Protein AF-J9G3G8-F1 (afdb_monomer)

Mean predicted aligned error: 10.04 Å

Sequence (213 aa):
MLNKKSVNLNLLRARQERCYQRSFYSRASLNMSNGKMWLSFQTQNASIAKLVFRVLKNEYDVDVQIATIKRMNLKKNNTYRLIVQSKANEILEDLGILRQGGLYNTPPYSIVRSEKNARAFMQGLFLATGSINSPKTTNYHMELNVPSQDLAIMAVKILDRFYIPAKITLRKQQYIVYTKAGDKIADFLRLLGANQSLFYLKMPEFNVISITS

Organism: NCBI:txid749906

Foldseek 3Di:
DPDPVVVVVVVVVVLLLLLQLLLCLFFWDWDDDPNFIKIKGKALDPLSLVSVCVSCCPVVVFDWDWDWAADPDPPGGIMIMIMTRPCRVVSCVVSQQQDPVGGDSDHDCVQCVDLSSLLSNLLNQCVNAWAFEDPPDPQGKIKGWGQDPVRLVVNQVSLVVLVQHWDWDADPNTIITMDRDPVSVVSVCVSNVPPPVPCCVSPPDDHYPDPDD

InterPro domains:
  IPR003802 Sporulation regulator WhiA [PTHR37307] (27-199)
  IPR003802 Sporulation regulator WhiA [TIGR00647] (29-199)
  IPR018478 Sporulation transcription regulator WhiA, N-terminal domain [PF10298] (28-98)
  IPR027434 Homing endonuclease [G3DSA:3.10.28.10] (13-203)
  IPR027434 Homing endonuclease [SSF55608] (114-201)
  IPR039518 WhiA, LAGLIDADG-like domain [PF14527] (119-200)

Solvent-accessible surface area (backbone atoms only — not comparable to full-atom values): 11905 Å² total; per-residue (Å²): 134,83,54,72,67,58,54,49,51,51,52,52,47,57,52,48,52,60,11,51,61,37,23,41,63,65,35,50,47,83,44,76,56,97,93,44,55,29,31,36,38,56,40,65,47,66,70,57,48,59,46,53,52,48,48,47,36,71,78,66,70,46,73,71,48,76,47,79,49,76,63,95,56,101,69,88,58,47,36,39,35,40,37,27,62,65,63,37,64,60,54,31,39,76,68,42,32,36,52,100,92,44,82,42,64,49,74,54,64,82,65,45,63,48,69,71,38,36,36,28,39,53,39,10,37,38,72,68,34,31,42,33,50,32,78,90,42,99,69,36,33,37,38,33,58,32,75,40,66,67,39,38,53,50,50,38,59,55,33,46,78,70,73,30,76,56,47,78,47,81,54,97,87,28,28,34,34,34,35,63,53,67,70,41,50,52,53,49,42,49,56,60,62,43,54,79,70,58,42,64,75,72,49,81,80,81,49,59,52,74,89,73,130

Radius of gyration: 17.68 Å; Cα contacts (8 Å, |Δi|>4): 321; chains: 1; bounding box: 54×37×48 Å

Secondary structure (DSSP, 8-state):
---HHHHHHHHHHHHHHHHHGGGHHHHEEEEEETTEEEEEEEES-HHHHHHHHHHHHHHH---EEEEEE---SSS--PEEEEEE-SSHHHHHHHTTSEETTEE-SS--HHHH-SHHHHHHHHHHHHHHHEEE--TTSTT--EEEEES-HHHHHHHHHHHHTTT---EEEEETTEEEEEE--HHHHHHHHHHTT--HHHHHHHS-SSSB-----

pLDDT: mean 75.76, std 18.54, range [24.08, 97.12]

Structure (mmCIF, N/CA/C/O backbone):
data_AF-J9G3G8-F1
#
_entry.id   AF-J9G3G8-F1
#
loop_
_atom_site.group_PDB
_atom_site.id
_atom_site.type_symbol
_atom_site.label_atom_id
_atom_site.label_alt_id
_atom_site.label_comp_id
_atom_site.label_asym_id
_atom_site.label_entity_id
_atom_site.label_seq_id
_atom_site.pdbx_PDB_ins_code
_atom_site.Cartn_x
_atom_site.Cartn_y
_atom_site.Cartn_z
_atom_site.occupancy
_atom_site.B_iso_or_equiv
_atom_site.auth_seq_id
_atom_site.auth_comp_id
_atom_site.auth_asym_id
_atom_site.auth_atom_id
_atom_site.pdbx_PDB_model_num
ATOM 1 N N . MET A 1 1 ? -30.538 16.436 -14.469 1.00 37.41 1 MET A N 1
ATOM 2 C CA . MET A 1 1 ? -29.379 15.999 -15.285 1.00 37.41 1 MET A CA 1
ATOM 3 C C . MET A 1 1 ? -28.096 16.201 -14.484 1.00 37.41 1 MET A C 1
ATOM 5 O O . MET A 1 1 ? -27.690 17.337 -14.281 1.00 37.41 1 MET A O 1
ATOM 9 N N . LEU A 1 2 ? -27.484 15.132 -13.963 1.00 40.19 2 LEU A N 1
ATOM 10 C CA . LEU A 1 2 ? -26.210 15.228 -13.234 1.00 40.19 2 LEU A CA 1
ATOM 11 C C . LEU A 1 2 ? -25.079 15.582 -14.216 1.00 40.19 2 LEU A C 1
ATOM 13 O O . LEU A 1 2 ? -24.896 14.916 -15.232 1.00 40.19 2 LEU A O 1
ATOM 17 N N . ASN A 1 3 ? -24.348 16.660 -13.929 1.00 37.72 3 ASN A N 1
ATOM 18 C CA . ASN A 1 3 ? -23.308 17.217 -14.794 1.00 37.72 3 ASN A CA 1
ATOM 19 C C . ASN A 1 3 ? -22.212 16.164 -15.102 1.00 37.72 3 ASN A C 1
ATOM 21 O O . ASN A 1 3 ? -21.570 15.637 -14.195 1.00 37.72 3 ASN A O 1
ATOM 25 N N . LYS A 1 4 ? -21.947 15.864 -16.385 1.00 36.78 4 LYS A N 1
ATOM 26 C CA . LYS A 1 4 ? -20.917 14.889 -16.823 1.00 36.78 4 LYS A CA 1
ATOM 27 C C . LYS A 1 4 ? -19.529 15.148 -16.206 1.00 36.78 4 LYS A C 1
ATOM 29 O O . LYS A 1 4 ? -18.740 14.211 -16.062 1.00 36.78 4 LYS A O 1
ATOM 34 N N . LYS A 1 5 ? -19.233 16.396 -15.816 1.00 36.91 5 LYS A N 1
ATOM 35 C CA . LYS A 1 5 ? -17.985 16.802 -15.148 1.00 36.91 5 LYS A CA 1
ATOM 36 C C . LYS A 1 5 ? -17.929 16.351 -13.679 1.00 36.91 5 LYS A C 1
ATOM 38 O O . LYS A 1 5 ? -16.881 15.884 -13.241 1.00 36.91 5 LYS A O 1
ATOM 43 N N . SER A 1 6 ? -19.041 16.416 -12.937 1.00 32.06 6 SER A N 1
ATOM 44 C CA . SER A 1 6 ? -19.110 15.960 -11.537 1.00 32.06 6 SER A CA 1
ATOM 45 C C . SER A 1 6 ? -19.144 14.435 -11.430 1.00 32.06 6 SER A C 1
ATOM 47 O O . SER A 1 6 ? -18.465 13.871 -10.575 1.00 32.06 6 SER A O 1
ATOM 49 N N . VAL A 1 7 ? -19.822 13.753 -12.360 1.00 39.25 7 VAL A N 1
ATOM 50 C CA . VAL A 1 7 ? -19.812 12.281 -12.451 1.00 39.25 7 VAL A CA 1
ATOM 51 C C . VAL A 1 7 ? -18.402 11.753 -12.745 1.00 39.25 7 VAL A C 1
ATOM 53 O O . VAL A 1 7 ? -17.937 10.837 -12.071 1.00 39.25 7 VAL A O 1
ATOM 56 N N . ASN A 1 8 ? -17.667 12.370 -13.681 1.00 37.91 8 ASN A N 1
ATOM 57 C CA . ASN A 1 8 ? -16.272 11.998 -13.952 1.00 37.91 8 ASN A CA 1
ATOM 58 C C . ASN A 1 8 ? -15.352 12.240 -12.753 1.00 37.91 8 ASN A C 1
ATOM 60 O O . ASN A 1 8 ? -14.500 11.402 -12.463 1.00 37.91 8 ASN A O 1
ATOM 64 N N . LEU A 1 9 ? -15.521 13.358 -12.041 1.00 41.25 9 LEU A N 1
ATOM 65 C CA . LEU A 1 9 ? -14.700 13.673 -10.873 1.00 41.25 9 LEU A CA 1
ATOM 66 C C . LEU A 1 9 ? -14.946 12.686 -9.723 1.00 41.25 9 LEU A C 1
ATOM 68 O O . LEU A 1 9 ? -13.988 12.258 -9.086 1.00 41.25 9 LEU A O 1
ATOM 72 N N . ASN A 1 10 ? -16.197 12.275 -9.509 1.00 43.59 10 ASN A N 1
ATOM 73 C CA . ASN A 1 10 ? -16.561 11.267 -8.511 1.00 43.59 10 ASN A CA 1
ATOM 74 C C . ASN A 1 10 ? -16.056 9.871 -8.897 1.00 43.59 10 ASN A C 1
ATOM 76 O O . ASN A 1 10 ? -15.496 9.174 -8.061 1.00 43.59 10 ASN A O 1
ATOM 80 N N . LEU A 1 11 ? -16.145 9.486 -10.175 1.00 44.03 11 LEU A N 1
ATOM 81 C CA . LEU A 1 11 ? -15.576 8.226 -10.668 1.00 44.03 11 LEU A CA 1
ATOM 82 C C . LEU A 1 11 ? -14.043 8.202 -10.585 1.00 44.03 11 LEU A C 1
ATOM 84 O O . LEU A 1 11 ? -13.460 7.164 -10.277 1.00 44.03 11 LEU A O 1
ATOM 88 N N . LEU A 1 12 ? -13.379 9.330 -10.849 1.00 46.16 12 LEU A N 1
ATOM 89 C CA . LEU A 1 12 ? -11.934 9.489 -10.667 1.00 46.16 12 LEU A CA 1
ATOM 90 C C . LEU A 1 12 ? -11.537 9.417 -9.187 1.00 46.16 12 LEU A C 1
ATOM 92 O O . LEU A 1 12 ? -10.528 8.785 -8.882 1.00 46.16 12 LEU A O 1
ATOM 96 N N . ARG A 1 13 ? -12.325 10.012 -8.283 1.00 53.16 13 ARG A N 1
ATOM 97 C CA . ARG A 1 13 ? -12.129 9.932 -6.824 1.00 53.16 13 ARG A CA 1
ATOM 98 C C . ARG A 1 13 ? -12.313 8.508 -6.300 1.00 53.16 13 ARG A C 1
ATOM 100 O O . ARG A 1 13 ? -11.369 7.972 -5.737 1.00 53.16 13 ARG A O 1
ATOM 107 N N . ALA A 1 14 ? -13.415 7.848 -6.649 1.00 50.91 14 ALA A N 1
ATOM 108 C CA . ALA A 1 14 ? -13.671 6.458 -6.273 1.00 50.91 14 ALA A CA 1
ATOM 109 C C . ALA A 1 14 ? -12.621 5.485 -6.843 1.00 50.91 14 ALA A C 1
ATOM 111 O O . ALA A 1 14 ? -12.280 4.478 -6.223 1.00 50.91 14 ALA A O 1
ATOM 112 N N . ARG A 1 15 ? -12.077 5.762 -8.042 1.00 55.28 15 ARG A N 1
ATOM 113 C CA . ARG A 1 15 ? -10.935 5.006 -8.588 1.00 55.28 15 ARG A CA 1
ATOM 114 C C . ARG A 1 15 ? -9.676 5.232 -7.760 1.00 55.28 15 ARG A C 1
ATOM 116 O O . ARG A 1 15 ? -9.000 4.261 -7.457 1.00 55.28 15 ARG A O 1
ATOM 123 N N . GLN A 1 16 ? -9.385 6.479 -7.396 1.00 56.62 16 GLN A N 1
ATOM 124 C CA . GLN A 1 16 ? -8.250 6.839 -6.552 1.00 56.62 16 GLN A CA 1
ATOM 125 C C . GLN A 1 16 ? -8.346 6.157 -5.183 1.00 56.62 16 GLN A C 1
ATOM 127 O O . GLN A 1 16 ? -7.431 5.429 -4.816 1.00 56.62 16 GLN A O 1
ATOM 132 N N . GLU A 1 17 ? -9.463 6.301 -4.473 1.00 59.22 17 GLU A N 1
ATOM 133 C CA . GLU A 1 17 ? -9.693 5.744 -3.130 1.00 59.22 17 GLU A CA 1
ATOM 134 C C . GLU A 1 17 ? -9.455 4.225 -3.085 1.00 59.22 17 GLU A C 1
ATOM 136 O O . GLU A 1 17 ? -8.717 3.744 -2.221 1.00 59.22 17 GLU A O 1
ATOM 141 N N . ARG A 1 18 ? -9.922 3.483 -4.100 1.00 61.69 18 ARG A N 1
ATOM 142 C CA . ARG A 1 18 ? -9.661 2.037 -4.233 1.00 61.69 18 ARG A CA 1
ATOM 143 C C . ARG A 1 18 ? -8.191 1.676 -4.417 1.00 61.69 18 ARG A C 1
ATOM 145 O O . ARG A 1 18 ? -7.793 0.591 -3.998 1.00 61.69 18 ARG A O 1
ATOM 152 N N . CYS A 1 19 ? -7.387 2.526 -5.055 1.00 60.53 19 CYS A N 1
ATOM 153 C CA . CYS A 1 19 ? -5.944 2.306 -5.170 1.00 60.53 19 CYS A CA 1
ATOM 154 C C . CYS A 1 19 ? -5.275 2.500 -3.809 1.00 60.53 19 CYS A C 1
ATOM 156 O O . CYS A 1 19 ? -4.463 1.681 -3.389 1.00 60.53 19 CYS A O 1
ATOM 158 N N . TYR A 1 20 ? -5.656 3.545 -3.074 1.00 60.28 20 TYR A N 1
ATOM 159 C CA . TYR A 1 20 ? -5.051 3.865 -1.780 1.00 60.28 20 TYR A CA 1
ATOM 160 C C . TYR A 1 20 ? -5.415 2.874 -0.681 1.00 60.28 20 TYR A C 1
ATOM 162 O O . TYR A 1 20 ? -4.557 2.563 0.141 1.00 60.28 20 TYR A O 1
ATOM 170 N N . GLN A 1 21 ? -6.606 2.277 -0.720 1.00 64.25 21 GLN A N 1
ATOM 171 C CA . GLN A 1 21 ? -6.952 1.118 0.112 1.00 64.25 21 GLN A CA 1
ATOM 172 C C . GLN A 1 21 ? -5.918 -0.018 -0.006 1.00 64.25 21 GLN A C 1
ATOM 174 O O . GLN A 1 21 ? -5.669 -0.745 0.949 1.00 64.25 21 GLN A O 1
ATOM 179 N N . ARG A 1 22 ? -5.229 -0.152 -1.147 1.00 73.62 22 ARG A N 1
ATOM 180 C CA . ARG A 1 22 ? -4.219 -1.206 -1.348 1.00 73.62 22 ARG A CA 1
ATOM 181 C C . ARG A 1 22 ? -2.877 -0.913 -0.684 1.00 73.62 22 ARG A C 1
ATOM 183 O O . ARG A 1 22 ? -2.116 -1.847 -0.457 1.00 73.62 22 ARG A O 1
ATOM 190 N N . SER A 1 23 ? -2.626 0.333 -0.269 1.00 69.62 23 SER A N 1
ATOM 191 C CA . SER A 1 23 ? -1.475 0.672 0.582 1.00 69.62 23 SER A CA 1
ATOM 192 C C . SER A 1 23 ? -1.529 0.008 1.963 1.00 69.62 23 SER A C 1
ATOM 194 O O . SER A 1 23 ? -0.493 -0.171 2.602 1.00 69.62 23 SER A O 1
ATOM 196 N N . PHE A 1 24 ? -2.718 -0.395 2.425 1.00 74.44 24 PHE A N 1
ATOM 197 C CA . PHE A 1 24 ? -2.888 -1.033 3.729 1.00 74.44 24 PHE A CA 1
ATOM 198 C C . PHE A 1 24 ? -2.152 -2.373 3.815 1.00 74.44 24 PHE A C 1
ATOM 200 O O . PHE A 1 24 ? -1.572 -2.662 4.855 1.00 74.44 24 PHE A O 1
ATOM 207 N N . TYR A 1 25 ? -2.056 -3.130 2.718 1.00 74.94 25 TYR A N 1
ATOM 208 C CA . TYR A 1 25 ? -1.347 -4.416 2.695 1.00 74.94 25 TYR A CA 1
ATOM 209 C C . TYR A 1 25 ? 0.141 -4.319 3.064 1.00 74.94 25 TYR A C 1
ATOM 211 O O . TYR A 1 25 ? 0.731 -5.315 3.467 1.00 74.94 25 TYR A O 1
ATOM 219 N N . SER A 1 26 ? 0.762 -3.142 2.935 1.00 75.25 26 SER A N 1
ATOM 220 C CA . SER A 1 26 ? 2.174 -2.946 3.284 1.00 75.25 26 SER A CA 1
ATOM 221 C C . SER A 1 26 ? 2.404 -2.131 4.556 1.00 75.25 26 SER A C 1
ATOM 223 O O . SER A 1 26 ? 3.507 -2.171 5.101 1.00 75.25 26 SER A O 1
ATOM 225 N N . ARG A 1 27 ? 1.410 -1.361 5.020 1.00 80.38 27 ARG A N 1
ATOM 226 C CA . ARG A 1 27 ? 1.584 -0.341 6.074 1.00 80.38 27 ARG A CA 1
ATOM 227 C C . ARG A 1 27 ? 0.570 -0.403 7.216 1.00 80.38 27 ARG A C 1
ATOM 229 O O . ARG A 1 27 ? 0.739 0.340 8.187 1.00 80.38 27 ARG A O 1
ATOM 236 N N . ALA A 1 28 ? -0.466 -1.231 7.103 1.00 80.56 28 ALA A N 1
ATOM 237 C CA . ALA A 1 28 ? -1.453 -1.419 8.155 1.00 80.56 28 ALA A CA 1
ATOM 238 C C . ALA A 1 28 ? -1.029 -2.523 9.131 1.00 80.56 28 ALA A C 1
ATOM 240 O O . ALA A 1 28 ? -0.426 -3.519 8.739 1.00 80.56 28 ALA A O 1
ATOM 241 N N . SER A 1 29 ? -1.383 -2.353 10.401 1.00 79.62 29 SER A N 1
ATOM 242 C CA . SER A 1 29 ? -1.286 -3.390 11.423 1.00 79.62 29 SER A CA 1
ATOM 243 C C . SER A 1 29 ? -2.534 -3.396 12.298 1.00 79.62 29 SER A C 1
ATOM 245 O O . SER A 1 29 ? -3.050 -2.337 12.670 1.00 79.62 29 SER A O 1
ATOM 247 N N . LEU A 1 30 ? -3.002 -4.594 12.645 1.00 82.88 30 LEU A N 1
ATOM 248 C CA . LEU A 1 30 ? -3.961 -4.795 13.725 1.00 82.88 30 LEU A CA 1
ATOM 249 C C . LEU A 1 30 ? -3.174 -4.918 15.028 1.00 82.88 30 LEU A C 1
ATOM 251 O O . LEU A 1 30 ? -2.234 -5.704 15.116 1.00 82.88 30 LEU A O 1
ATOM 255 N N . ASN A 1 31 ? -3.535 -4.120 16.023 1.00 82.00 31 ASN A N 1
ATOM 256 C CA . ASN A 1 31 ? -2.905 -4.139 17.334 1.00 82.00 31 ASN A CA 1
ATOM 257 C C . ASN A 1 31 ? -3.966 -4.497 18.368 1.00 82.00 31 ASN A C 1
ATOM 259 O O . ASN A 1 31 ? -5.119 -4.086 18.240 1.00 82.00 31 ASN A O 1
ATOM 263 N N . MET A 1 32 ? -3.565 -5.239 19.394 1.00 80.19 32 MET A N 1
ATOM 264 C CA . MET A 1 32 ? -4.441 -5.643 20.484 1.00 80.19 32 MET A CA 1
ATOM 265 C C . MET A 1 32 ? -3.705 -5.462 21.807 1.00 80.19 32 MET A C 1
ATOM 267 O O . MET A 1 32 ? -2.579 -5.928 21.961 1.00 80.19 32 MET A O 1
ATOM 271 N N . 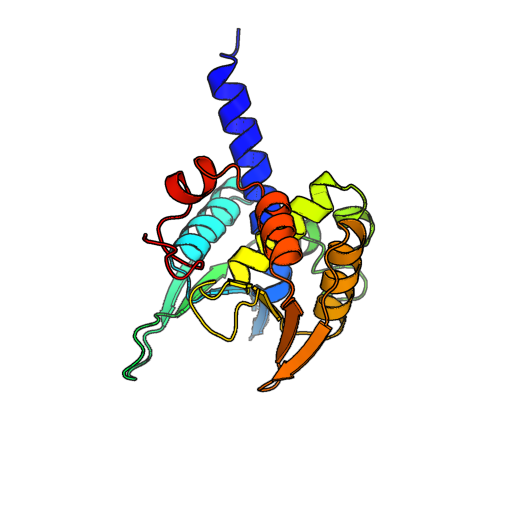SER A 1 33 ? -4.331 -4.771 22.754 1.00 81.88 33 SER A N 1
ATOM 272 C CA . SER A 1 33 ? -3.833 -4.647 24.125 1.00 81.88 33 SER A CA 1
ATOM 273 C C . SER A 1 33 ? -5.002 -4.475 25.083 1.00 81.88 33 SER A C 1
ATOM 275 O O . SER A 1 33 ? -5.943 -3.741 24.780 1.00 81.88 33 SER A O 1
ATOM 277 N N . ASN A 1 34 ? -4.952 -5.154 26.230 1.00 79.81 34 ASN A N 1
ATOM 278 C CA . ASN A 1 34 ? -5.971 -5.088 27.285 1.00 79.81 34 ASN A CA 1
ATOM 279 C C . ASN A 1 34 ? -7.411 -5.270 26.758 1.00 79.81 34 ASN A C 1
ATOM 281 O O . ASN A 1 34 ? -8.312 -4.516 27.117 1.00 79.81 34 ASN A O 1
ATOM 285 N N . GLY A 1 35 ? -7.613 -6.220 25.836 1.00 74.06 35 GLY A N 1
ATOM 286 C CA . GLY A 1 35 ? -8.917 -6.497 25.217 1.00 74.06 35 GLY A CA 1
ATOM 287 C C . GLY A 1 35 ? -9.406 -5.447 24.210 1.00 74.06 35 GLY A C 1
ATOM 288 O O . GLY A 1 35 ? -10.467 -5.622 23.618 1.00 74.06 35 GLY A O 1
ATOM 289 N N . LYS A 1 36 ? -8.646 -4.371 23.970 1.00 79.50 36 LYS A N 1
ATOM 290 C CA . LYS A 1 36 ? -8.950 -3.365 22.947 1.00 79.50 36 LYS A CA 1
ATOM 291 C C . LYS A 1 36 ? -8.165 -3.667 21.679 1.00 79.50 36 LYS A C 1
ATOM 293 O O . LYS A 1 36 ? -6.940 -3.778 21.720 1.00 79.50 36 LYS A O 1
ATOM 298 N N . MET A 1 37 ? -8.871 -3.766 20.558 1.00 83.25 37 MET A N 1
ATOM 299 C CA . MET A 1 37 ? -8.279 -3.891 19.228 1.00 83.25 37 MET A CA 1
ATOM 300 C C . MET A 1 37 ? -8.337 -2.552 18.501 1.00 83.25 37 MET A C 1
ATOM 302 O O . MET A 1 37 ? -9.346 -1.854 18.566 1.00 83.25 37 MET A O 1
ATOM 306 N N . TRP A 1 38 ? -7.267 -2.195 17.798 1.00 88.19 38 TRP A N 1
ATOM 307 C CA . TRP A 1 38 ? -7.252 -1.014 16.944 1.00 88.19 38 TRP A CA 1
ATOM 308 C C . TRP A 1 38 ? -6.416 -1.238 15.691 1.00 88.19 38 TRP A C 1
ATOM 310 O O . TRP A 1 38 ? -5.381 -1.913 15.683 1.00 88.19 38 TRP A O 1
ATOM 320 N N . LEU A 1 39 ? -6.859 -0.600 14.619 1.00 89.00 39 LEU A N 1
ATOM 321 C CA . LEU A 1 39 ? -6.140 -0.523 13.365 1.00 89.00 39 LEU A CA 1
ATOM 322 C C . LEU A 1 39 ? -5.124 0.617 13.452 1.00 89.00 39 LEU A C 1
ATOM 324 O O . LEU A 1 39 ? -5.451 1.725 13.882 1.00 89.00 39 LEU A O 1
ATOM 328 N N . SER A 1 40 ? -3.887 0.366 13.028 1.00 89.38 40 SER A N 1
ATOM 329 C CA . SER A 1 40 ? -2.896 1.420 12.832 1.00 89.38 40 SER A CA 1
ATOM 330 C C . SER A 1 40 ? -2.340 1.404 11.417 1.00 89.38 40 SER A C 1
ATOM 332 O O . SER A 1 40 ? -2.090 0.339 10.862 1.00 89.38 40 SER A O 1
ATOM 334 N N . PHE A 1 41 ? -2.112 2.581 10.843 1.00 87.31 41 PHE A N 1
ATOM 335 C CA . PHE A 1 41 ? -1.452 2.754 9.553 1.00 87.31 41 PHE A CA 1
ATOM 336 C C . PHE A 1 41 ? -0.265 3.699 9.716 1.00 87.31 41 PHE A C 1
ATOM 338 O O . PHE A 1 41 ? -0.400 4.764 10.323 1.00 87.31 41 PHE A O 1
ATOM 345 N N . GLN A 1 42 ? 0.901 3.327 9.183 1.00 86.12 42 GLN A N 1
ATOM 346 C CA . GLN A 1 42 ? 2.128 4.113 9.343 1.00 86.12 42 GLN A CA 1
ATOM 347 C C . GLN A 1 42 ? 2.764 4.474 8.003 1.00 86.12 42 GLN A C 1
ATOM 349 O O . GLN A 1 42 ? 2.983 3.620 7.150 1.00 86.12 42 GLN A O 1
ATOM 354 N N . THR A 1 43 ? 3.120 5.746 7.827 1.00 80.94 43 THR A N 1
ATOM 355 C CA . THR A 1 43 ? 3.824 6.217 6.628 1.00 80.94 43 THR A CA 1
ATOM 356 C C . THR A 1 43 ? 4.717 7.412 6.936 1.00 80.94 43 THR A C 1
ATOM 358 O O . THR A 1 43 ? 4.434 8.203 7.830 1.00 80.94 43 THR A O 1
ATOM 361 N N . GLN A 1 44 ? 5.802 7.564 6.181 1.00 79.00 44 GLN A N 1
ATOM 362 C CA . GLN A 1 44 ? 6.641 8.769 6.216 1.00 79.00 44 GLN A CA 1
ATOM 363 C C . GLN A 1 44 ? 6.155 9.845 5.236 1.00 79.00 44 GLN A C 1
ATOM 365 O O . GLN A 1 44 ? 6.629 10.976 5.261 1.00 79.00 44 GLN A O 1
ATOM 370 N N . ASN A 1 45 ? 5.201 9.503 4.370 1.00 75.00 45 ASN A N 1
ATOM 371 C CA . ASN A 1 45 ? 4.677 10.403 3.358 1.00 75.00 45 ASN A CA 1
ATOM 372 C C . ASN A 1 45 ? 3.399 11.087 3.868 1.00 75.00 45 ASN A C 1
ATOM 374 O O . ASN A 1 45 ? 2.353 10.451 4.029 1.00 75.00 45 ASN A O 1
ATOM 378 N N . ALA A 1 46 ? 3.481 12.401 4.083 1.00 79.12 46 ALA A N 1
ATOM 379 C CA . ALA A 1 46 ? 2.372 13.216 4.576 1.00 79.12 46 ALA A CA 1
ATOM 380 C C . ALA A 1 46 ? 1.151 13.201 3.641 1.00 79.12 46 ALA A C 1
ATOM 382 O O . ALA A 1 46 ? 0.011 13.239 4.106 1.00 79.12 46 ALA A O 1
ATOM 383 N N . SER A 1 47 ? 1.369 13.130 2.326 1.00 73.62 47 SER A N 1
ATOM 384 C CA . SER A 1 47 ? 0.296 13.087 1.328 1.00 73.62 47 SER A CA 1
ATOM 385 C C . SER A 1 47 ? -0.490 11.780 1.420 1.00 73.62 47 SER A C 1
ATOM 387 O O . SER A 1 47 ? -1.719 11.799 1.379 1.00 73.62 47 SER A O 1
ATOM 389 N N . ILE A 1 48 ? 0.202 10.657 1.636 1.00 76.31 48 ILE A N 1
ATOM 390 C CA . ILE A 1 48 ? -0.439 9.353 1.864 1.00 76.31 48 ILE A CA 1
ATOM 391 C C . ILE A 1 48 ? -1.198 9.363 3.186 1.00 76.31 48 ILE A C 1
ATOM 393 O O . ILE A 1 48 ? -2.342 8.924 3.224 1.00 76.31 48 ILE A O 1
ATOM 397 N N . ALA A 1 49 ? -0.609 9.920 4.247 1.00 82.50 49 ALA A N 1
ATOM 398 C CA . ALA A 1 49 ? -1.275 10.048 5.540 1.00 82.50 49 ALA A CA 1
ATOM 399 C C . ALA A 1 49 ? -2.604 10.819 5.426 1.00 82.50 49 ALA A C 1
ATOM 401 O O . ALA A 1 49 ? -3.646 10.318 5.838 1.00 82.50 49 ALA A O 1
ATOM 402 N N . LYS A 1 50 ? -2.598 12.003 4.794 1.00 82.38 50 LYS A N 1
ATOM 403 C CA . LYS A 1 50 ? -3.809 12.823 4.577 1.00 82.38 50 LYS A CA 1
ATOM 404 C C . LYS A 1 50 ? -4.892 12.092 3.785 1.00 82.38 50 LYS A C 1
ATOM 406 O O . LYS A 1 50 ? -6.082 12.317 3.991 1.00 82.38 50 LYS A O 1
ATOM 411 N N . LEU A 1 51 ? -4.479 11.250 2.852 1.00 76.44 51 LEU A N 1
ATOM 412 C CA . LEU A 1 51 ? -5.388 10.544 1.971 1.00 76.44 51 LEU A CA 1
ATOM 413 C C . LEU A 1 51 ? -6.001 9.314 2.623 1.00 76.44 51 LEU A C 1
ATOM 415 O O . LEU A 1 51 ? -7.210 9.135 2.543 1.00 76.44 51 LEU A O 1
ATOM 419 N N . VAL A 1 52 ? -5.191 8.519 3.323 1.00 81.44 52 VAL A N 1
ATOM 420 C CA . VAL A 1 52 ? -5.680 7.402 4.137 1.00 81.44 52 VAL A CA 1
ATOM 421 C C . VAL A 1 52 ? -6.635 7.913 5.213 1.00 81.44 52 VAL A C 1
ATOM 423 O O . VAL A 1 52 ? -7.702 7.338 5.386 1.00 81.44 52 VAL A O 1
ATOM 426 N N . PHE A 1 53 ? -6.319 9.043 5.855 1.00 86.56 53 PHE A N 1
ATOM 427 C CA . PHE A 1 53 ? -7.235 9.718 6.778 1.00 86.56 53 PHE A CA 1
ATOM 428 C C . PHE A 1 53 ? 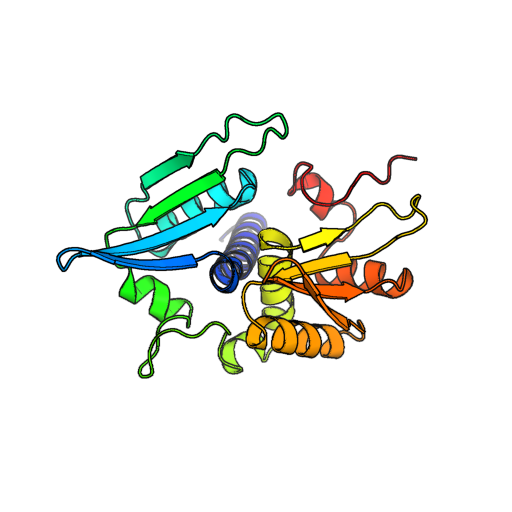-8.595 10.006 6.129 1.00 86.56 53 PHE A C 1
ATOM 430 O O . PHE A 1 53 ? -9.634 9.698 6.705 1.00 86.56 53 PHE A O 1
ATOM 437 N N . ARG A 1 54 ? -8.593 10.568 4.914 1.00 84.06 54 ARG A N 1
ATOM 438 C CA . ARG A 1 54 ? -9.824 10.889 4.184 1.00 84.06 54 ARG A CA 1
ATOM 439 C C . ARG A 1 54 ? -10.623 9.640 3.815 1.00 84.06 54 ARG A C 1
ATOM 441 O O . ARG A 1 54 ? -11.830 9.654 3.995 1.00 84.06 54 ARG A O 1
ATOM 448 N N . VAL A 1 55 ? -9.963 8.592 3.318 1.00 82.44 55 VAL A N 1
ATOM 449 C CA . VAL A 1 55 ? -10.616 7.315 2.975 1.00 82.44 55 VAL A CA 1
ATOM 450 C C . VAL A 1 55 ? -11.285 6.721 4.209 1.00 82.44 55 VAL A C 1
ATOM 452 O O . VAL A 1 55 ? -12.463 6.398 4.160 1.00 82.44 55 VAL A O 1
ATOM 455 N N . LEU A 1 56 ? -10.558 6.638 5.326 1.00 86.00 56 LEU A N 1
ATOM 456 C CA . LEU A 1 56 ? -11.094 6.105 6.577 1.00 86.00 56 LEU A CA 1
ATOM 457 C C . LEU A 1 56 ? -12.319 6.900 7.043 1.00 86.00 56 LEU A C 1
ATOM 459 O O . LEU A 1 56 ? -13.356 6.314 7.332 1.00 86.00 56 LEU A O 1
ATOM 463 N N . LYS A 1 57 ? -12.224 8.233 7.043 1.00 87.69 57 LYS A N 1
ATOM 464 C CA . LYS A 1 57 ? -13.317 9.100 7.487 1.00 87.69 57 LYS A CA 1
ATOM 465 C C . LYS A 1 57 ? -14.541 9.050 6.566 1.00 87.69 57 LYS A C 1
ATOM 467 O O . LYS A 1 57 ? -15.656 9.028 7.063 1.00 87.69 57 LYS A O 1
ATOM 472 N N . ASN A 1 58 ? -14.347 9.039 5.248 1.00 84.31 58 ASN A N 1
ATOM 473 C CA . ASN A 1 58 ?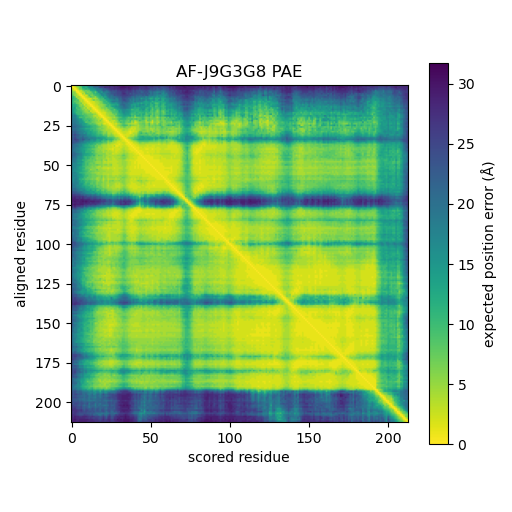 -15.450 9.134 4.288 1.00 84.31 58 ASN A CA 1
ATOM 474 C C . ASN A 1 58 ? -16.154 7.796 4.028 1.00 84.31 58 ASN A C 1
ATOM 476 O O . ASN A 1 58 ? -17.365 7.788 3.848 1.00 84.31 58 ASN A O 1
ATOM 480 N N . GLU A 1 59 ? -15.405 6.693 3.960 1.00 83.31 59 GLU A N 1
ATOM 481 C CA . GLU A 1 59 ? -15.960 5.382 3.591 1.00 83.31 59 GLU A CA 1
ATOM 482 C C . GLU A 1 59 ? -16.486 4.616 4.808 1.00 83.31 59 GLU A C 1
ATOM 484 O O . GLU A 1 59 ? -17.463 3.884 4.693 1.00 83.31 59 GLU A O 1
ATOM 489 N N . TYR A 1 60 ? -15.859 4.790 5.976 1.00 85.94 60 TYR A N 1
ATOM 490 C CA . TYR A 1 60 ? -16.186 4.001 7.170 1.00 85.94 60 TYR A CA 1
ATOM 491 C C . TYR A 1 60 ? -16.801 4.823 8.304 1.00 85.94 60 TYR A C 1
ATOM 493 O O . TYR A 1 60 ? -17.245 4.236 9.293 1.00 85.94 60 TYR A O 1
ATOM 501 N N . ASP A 1 61 ? -16.850 6.153 8.170 1.00 88.75 61 ASP A N 1
ATOM 502 C CA . ASP A 1 61 ? -17.373 7.075 9.187 1.00 88.75 61 ASP A CA 1
ATOM 503 C C . ASP A 1 61 ? -16.760 6.805 10.574 1.00 88.75 61 ASP A C 1
ATOM 505 O O . ASP A 1 61 ? -17.437 6.469 11.546 1.00 88.75 61 ASP A O 1
ATOM 509 N N . VAL A 1 62 ? -15.422 6.837 10.630 1.00 90.94 62 VAL A N 1
ATOM 510 C CA . VAL A 1 62 ? -14.641 6.572 11.847 1.00 90.94 62 VAL A CA 1
ATOM 511 C C . VAL A 1 62 ? -13.803 7.771 12.268 1.00 90.94 62 VAL A C 1
ATOM 513 O O . VAL A 1 62 ? -13.262 8.512 11.439 1.00 90.94 62 VAL A O 1
ATOM 516 N N . ASP A 1 63 ? -13.608 7.898 13.579 1.00 90.94 63 ASP A N 1
ATOM 517 C CA . ASP A 1 63 ? -12.643 8.826 14.149 1.00 90.94 63 ASP A CA 1
ATOM 518 C C . ASP A 1 63 ? -11.220 8.290 13.993 1.00 90.94 63 ASP A C 1
ATOM 520 O O . ASP A 1 63 ? -10.858 7.215 14.482 1.00 90.94 63 ASP A O 1
ATOM 524 N N . VAL A 1 64 ? -10.388 9.076 13.311 1.00 91.44 64 VAL A N 1
ATOM 525 C CA . VAL A 1 64 ? -8.992 8.739 13.041 1.00 91.44 64 VAL A CA 1
ATOM 526 C C . VAL A 1 64 ? -8.088 9.642 13.869 1.00 91.44 64 VAL A C 1
ATOM 528 O O . VAL A 1 64 ? -7.981 10.843 13.618 1.00 91.44 64 VAL A O 1
ATOM 531 N N . GLN A 1 65 ? -7.383 9.057 14.832 1.00 91.00 65 GLN A N 1
ATOM 532 C CA . GLN A 1 65 ? -6.369 9.761 15.611 1.00 91.00 65 GLN A CA 1
ATOM 533 C C . GLN A 1 65 ? -5.059 9.806 14.819 1.00 91.00 65 GLN A C 1
ATOM 535 O O . GLN A 1 65 ? -4.586 8.780 14.330 1.00 91.00 65 GLN A O 1
ATOM 540 N N . ILE A 1 66 ? -4.452 10.989 14.695 1.00 88.00 66 ILE A N 1
ATOM 541 C CA . ILE A 1 66 ? -3.164 11.165 14.013 1.00 88.00 66 ILE A CA 1
ATOM 542 C C . ILE A 1 66 ? -2.088 11.482 15.047 1.00 88.00 66 ILE A C 1
ATOM 544 O O . ILE A 1 66 ? -2.135 12.514 15.710 1.00 88.00 66 ILE A O 1
ATOM 548 N N . ALA A 1 67 ? -1.066 10.635 15.119 1.00 86.38 67 ALA A N 1
ATOM 549 C CA . ALA A 1 67 ? 0.158 10.897 15.859 1.00 86.38 67 ALA A CA 1
ATOM 550 C C . ALA A 1 67 ? 1.310 11.185 14.887 1.00 86.38 67 ALA A C 1
ATOM 552 O O . ALA A 1 67 ? 1.520 10.462 13.910 1.00 86.38 67 ALA A O 1
ATOM 553 N N . THR A 1 68 ? 2.085 12.235 15.169 1.00 82.44 68 THR A N 1
ATOM 554 C CA . THR A 1 68 ? 3.323 12.533 14.436 1.00 82.44 68 THR A CA 1
ATOM 555 C C . THR A 1 68 ? 4.514 12.144 15.295 1.00 82.44 68 THR A C 1
ATOM 557 O O . THR A 1 68 ? 4.782 12.767 16.319 1.00 82.44 68 THR A O 1
ATOM 560 N N . ILE A 1 69 ? 5.248 11.124 14.865 1.00 80.50 69 ILE A N 1
ATOM 561 C CA . ILE A 1 69 ? 6.454 10.654 15.542 1.00 80.50 69 ILE A CA 1
ATOM 562 C C . ILE A 1 69 ? 7.648 11.336 14.876 1.00 80.50 69 ILE A C 1
ATOM 564 O O . ILE A 1 69 ? 8.036 10.993 13.753 1.00 80.50 69 ILE A O 1
ATOM 568 N N . LYS A 1 70 ? 8.221 12.327 15.565 1.00 70.56 70 LYS A N 1
ATOM 569 C CA . LYS A 1 70 ? 9.468 12.981 15.153 1.00 70.56 70 LYS A CA 1
ATOM 570 C C . LYS A 1 70 ? 10.644 12.071 15.504 1.00 70.56 70 LYS A C 1
ATOM 572 O O . LYS A 1 70 ? 10.744 11.600 16.632 1.00 70.56 70 LYS A O 1
ATOM 577 N N . ARG A 1 71 ? 11.555 11.835 14.558 1.00 59.69 71 ARG A N 1
ATOM 578 C CA . ARG A 1 71 ? 12.874 11.260 14.867 1.00 59.69 71 ARG A CA 1
ATOM 579 C C . ARG A 1 71 ? 13.875 12.401 15.037 1.00 59.69 71 ARG A C 1
ATOM 581 O O . ARG A 1 71 ? 13.911 13.295 14.201 1.00 59.69 71 ARG A O 1
ATOM 588 N N . MET A 1 72 ? 14.688 12.350 16.092 1.00 53.00 72 MET A N 1
ATOM 589 C CA . MET A 1 72 ? 15.682 13.383 16.430 1.00 53.00 72 MET A CA 1
ATOM 590 C C . MET A 1 72 ? 16.950 13.384 15.549 1.00 53.00 72 MET A C 1
ATOM 592 O O . MET A 1 72 ? 17.811 14.232 15.742 1.00 53.00 72 MET A O 1
ATOM 596 N N . ASN A 1 73 ? 17.085 12.484 14.568 1.00 50.53 73 ASN A N 1
ATOM 597 C CA . ASN A 1 73 ? 18.300 12.395 13.744 1.00 50.53 73 ASN A CA 1
ATOM 598 C C . ASN A 1 73 ? 18.210 13.189 12.430 1.00 50.53 73 ASN A C 1
ATOM 600 O O . ASN A 1 73 ? 17.130 13.369 11.871 1.00 50.53 73 ASN A O 1
ATOM 604 N N . LEU A 1 74 ? 19.383 13.577 11.904 1.00 48.88 74 LEU A N 1
ATOM 605 C CA . LEU A 1 74 ? 19.640 14.489 10.771 1.00 48.88 74 LEU A CA 1
ATOM 606 C C . LEU A 1 74 ? 18.939 14.181 9.418 1.00 48.88 74 LEU A C 1
ATOM 608 O O . LEU A 1 74 ? 19.105 14.938 8.465 1.00 48.88 74 LEU A O 1
ATOM 612 N N . LYS A 1 75 ? 18.119 13.125 9.300 1.00 51.47 75 LYS A N 1
ATOM 613 C CA . LYS A 1 75 ? 17.260 12.855 8.129 1.00 51.47 75 LYS A CA 1
ATOM 614 C C . LYS A 1 75 ? 15.786 13.068 8.503 1.00 51.47 75 LYS A C 1
ATOM 616 O O . LYS A 1 75 ? 15.134 12.178 9.048 1.00 51.47 75 LYS A O 1
ATOM 621 N N . LYS A 1 76 ? 15.298 14.280 8.218 1.00 53.88 76 LYS A N 1
ATOM 622 C CA . LYS A 1 76 ? 13.990 14.879 8.559 1.00 53.88 76 LYS A CA 1
ATOM 623 C C . LYS A 1 76 ? 12.752 14.173 7.962 1.00 53.88 76 LYS A C 1
ATOM 625 O O . LYS A 1 76 ? 11.977 14.813 7.261 1.00 53.88 76 LYS A O 1
ATOM 630 N N . ASN A 1 77 ? 12.493 12.903 8.267 1.00 60.53 77 ASN A N 1
ATOM 631 C CA . ASN A 1 77 ? 11.223 12.282 7.863 1.00 60.53 77 ASN A CA 1
ATOM 632 C C . ASN A 1 77 ? 10.366 11.956 9.090 1.00 60.53 77 ASN A C 1
ATOM 634 O O . ASN A 1 77 ? 10.597 10.969 9.793 1.00 60.53 77 ASN A O 1
ATOM 638 N N . ASN A 1 78 ? 9.365 12.804 9.344 1.00 74.06 78 ASN A N 1
ATOM 639 C CA . ASN A 1 78 ? 8.312 12.536 10.322 1.00 74.06 78 ASN A CA 1
ATOM 640 C C . ASN A 1 78 ? 7.590 11.238 9.943 1.00 74.06 78 ASN A C 1
ATOM 642 O O . ASN A 1 78 ? 7.267 11.023 8.777 1.00 74.06 78 ASN A O 1
ATOM 646 N N . THR A 1 79 ? 7.326 10.371 10.920 1.00 82.62 79 THR A N 1
ATOM 647 C CA . THR A 1 79 ? 6.451 9.213 10.702 1.00 82.62 79 THR A CA 1
ATOM 648 C C . THR A 1 79 ? 5.051 9.571 11.174 1.00 82.62 79 THR A C 1
ATOM 650 O O . THR A 1 79 ? 4.844 9.884 12.344 1.00 82.62 79 THR A O 1
ATOM 653 N N . TYR A 1 80 ? 4.094 9.527 10.258 1.00 86.69 80 TYR A N 1
ATOM 654 C CA . TYR A 1 80 ? 2.678 9.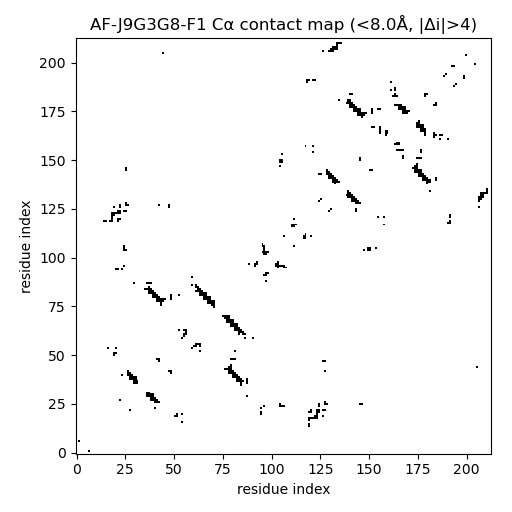705 10.536 1.00 86.69 80 TYR A CA 1
ATOM 655 C C . TYR A 1 80 ? 2.078 8.353 10.899 1.00 86.69 80 TYR A C 1
ATOM 657 O O . TYR A 1 80 ? 2.216 7.386 10.146 1.00 86.69 80 TYR A O 1
ATOM 665 N N . ARG A 1 81 ? 1.414 8.290 12.051 1.00 88.56 81 ARG A N 1
ATOM 666 C CA . ARG A 1 81 ? 0.683 7.118 12.522 1.00 88.56 81 ARG A CA 1
ATOM 667 C C . ARG A 1 81 ? -0.787 7.483 12.656 1.00 88.56 81 ARG A C 1
ATOM 669 O O . ARG A 1 81 ? -1.132 8.350 13.451 1.00 88.56 81 ARG A O 1
ATOM 676 N N . LEU A 1 82 ? -1.626 6.829 11.866 1.00 90.25 82 LEU A N 1
ATOM 677 C CA . LEU A 1 82 ? -3.076 6.939 11.936 1.00 90.25 82 LEU A CA 1
ATOM 678 C C . LEU A 1 82 ? -3.592 5.764 12.759 1.00 90.25 82 LEU A C 1
ATOM 680 O O . LEU A 1 82 ? -3.150 4.637 12.538 1.00 90.25 82 LEU A O 1
ATOM 684 N N . ILE A 1 83 ? -4.479 6.027 13.711 1.00 90.81 83 ILE A N 1
ATOM 685 C CA . ILE A 1 83 ? -5.030 5.034 14.634 1.00 90.81 83 ILE A CA 1
ATOM 686 C C . ILE A 1 83 ? -6.552 5.112 14.569 1.00 90.81 83 ILE A C 1
ATOM 688 O O . ILE A 1 83 ? -7.121 6.193 14.712 1.00 90.81 83 ILE A O 1
ATOM 692 N N . VAL A 1 84 ? -7.193 3.961 14.373 1.00 91.81 84 VAL A N 1
ATOM 693 C CA . VAL A 1 84 ? -8.650 3.811 14.354 1.00 91.81 84 VAL A CA 1
ATOM 694 C C . VAL A 1 84 ? -9.041 2.770 15.395 1.00 91.81 84 VAL A C 1
ATOM 696 O O . VAL A 1 84 ? -8.625 1.614 15.307 1.00 91.81 84 VAL A O 1
ATOM 699 N N . GLN A 1 85 ? -9.805 3.195 16.401 1.00 88.75 85 GLN A N 1
ATOM 700 C CA . GLN A 1 85 ? -10.234 2.335 17.511 1.00 88.75 85 GLN A CA 1
ATOM 701 C C . GLN A 1 85 ? -11.598 1.677 17.256 1.00 88.75 85 GLN A C 1
ATOM 703 O O . GLN A 1 85 ? -11.853 0.589 17.762 1.00 88.75 85 GLN A O 1
ATOM 708 N N . SER A 1 86 ? -12.469 2.309 16.466 1.00 88.88 86 SER A N 1
ATOM 709 C CA . SER A 1 86 ? -13.772 1.766 16.071 1.00 88.88 86 SER A CA 1
ATOM 710 C C . SER A 1 86 ? -13.688 1.012 14.738 1.00 88.88 86 SER A C 1
ATOM 712 O O . SER A 1 86 ? -12.807 1.274 13.923 1.00 88.88 86 SER A O 1
ATOM 714 N N . LYS A 1 87 ? -14.593 0.048 14.513 1.00 88.00 87 LYS A N 1
ATOM 715 C CA . LYS A 1 87 ? -14.751 -0.690 13.238 1.00 88.00 87 LYS A CA 1
ATOM 716 C C . LYS A 1 87 ? -13.465 -1.323 12.665 1.00 88.00 87 LYS A C 1
ATOM 718 O O . LYS A 1 87 ? -13.384 -1.596 11.473 1.00 88.00 87 LYS A O 1
ATOM 723 N N . ALA A 1 88 ? -12.451 -1.591 13.495 1.00 86.56 88 ALA A N 1
ATOM 724 C CA . ALA A 1 88 ? -11.156 -2.090 13.022 1.00 86.56 88 ALA A CA 1
ATOM 725 C C . ALA A 1 88 ? -11.280 -3.418 12.250 1.00 86.56 88 ALA A C 1
ATOM 727 O O . ALA A 1 88 ? -10.662 -3.567 11.197 1.00 86.56 88 ALA A O 1
ATOM 728 N N . ASN A 1 89 ? -12.107 -4.348 12.741 1.00 86.06 89 ASN A N 1
ATOM 729 C CA . ASN A 1 89 ? -12.358 -5.628 12.073 1.00 86.06 89 ASN A CA 1
ATOM 730 C C . ASN A 1 89 ? -13.101 -5.440 10.746 1.00 86.06 89 ASN A C 1
ATOM 732 O O . ASN A 1 89 ? -12.635 -5.945 9.735 1.00 86.06 89 ASN A O 1
ATOM 736 N N . GLU A 1 90 ? -14.180 -4.652 10.737 1.00 87.31 90 GLU A N 1
ATOM 737 C CA . GLU A 1 90 ? -14.972 -4.344 9.535 1.00 87.31 90 GLU A CA 1
ATOM 738 C C . GLU A 1 90 ? -14.095 -3.761 8.417 1.00 87.31 90 GLU A C 1
ATOM 740 O O . GLU A 1 90 ? -14.119 -4.244 7.287 1.00 87.31 90 GLU A O 1
ATOM 745 N N . ILE A 1 91 ? -13.236 -2.789 8.750 1.00 86.75 91 ILE A N 1
ATOM 746 C CA . ILE A 1 91 ? -12.294 -2.192 7.795 1.00 86.75 91 ILE A CA 1
ATOM 747 C C . ILE A 1 91 ? -11.318 -3.252 7.265 1.00 86.75 91 ILE A C 1
ATOM 749 O O . ILE A 1 91 ? -11.049 -3.316 6.067 1.00 86.75 91 ILE A O 1
ATOM 753 N N . LEU A 1 92 ? -10.748 -4.084 8.140 1.00 83.31 92 LEU A N 1
ATOM 754 C CA . LEU A 1 92 ? -9.775 -5.099 7.729 1.00 83.31 92 LEU A CA 1
ATOM 755 C C . LEU A 1 92 ? -10.398 -6.221 6.889 1.00 83.31 92 LEU A C 1
ATOM 757 O O . LEU A 1 92 ? -9.729 -6.729 5.985 1.00 83.31 92 LEU A O 1
ATOM 761 N N . GLU A 1 93 ? -11.642 -6.598 7.172 1.00 85.75 93 GLU A N 1
ATOM 762 C CA . GLU A 1 93 ? -12.411 -7.590 6.418 1.00 85.75 93 GLU A CA 1
ATOM 763 C C . GLU A 1 93 ? -12.774 -7.071 5.028 1.00 85.75 93 GLU A C 1
ATOM 765 O O . GLU A 1 93 ? -12.481 -7.738 4.034 1.00 85.75 93 GLU A O 1
ATOM 770 N N . ASP A 1 94 ? -13.300 -5.847 4.940 1.00 83.69 94 ASP A N 1
ATOM 771 C CA . ASP A 1 94 ? -13.622 -5.188 3.669 1.00 83.69 94 ASP A CA 1
ATOM 772 C C . ASP A 1 94 ? -12.373 -5.011 2.783 1.00 83.69 94 ASP A C 1
ATOM 774 O O . ASP A 1 94 ? -12.371 -5.265 1.572 1.00 83.69 94 ASP A O 1
ATOM 778 N N . LEU A 1 95 ? -11.234 -4.683 3.400 1.00 79.56 95 LEU A N 1
ATOM 779 C CA . LEU A 1 95 ? -9.957 -4.611 2.693 1.00 79.56 95 LEU A CA 1
ATOM 780 C C . LEU A 1 95 ? -9.427 -5.984 2.252 1.00 79.56 95 LEU A C 1
ATOM 782 O O . LEU A 1 95 ? -8.559 -6.015 1.371 1.00 79.56 95 LEU A O 1
ATOM 786 N N . GLY A 1 96 ? -9.930 -7.093 2.807 1.00 79.00 96 GLY A N 1
ATOM 787 C CA . GLY A 1 96 ? -9.488 -8.472 2.560 1.00 79.00 96 GLY A CA 1
ATOM 788 C C . GLY A 1 96 ? -8.226 -8.889 3.329 1.00 79.00 96 GLY A C 1
ATOM 789 O O . GLY A 1 96 ? -7.614 -9.915 3.003 1.00 79.00 96 GLY A O 1
ATOM 790 N N . ILE A 1 97 ? -7.823 -8.082 4.316 1.00 84.25 97 ILE A N 1
ATOM 791 C CA . ILE A 1 97 ? -6.650 -8.301 5.173 1.00 84.25 97 ILE A CA 1
ATOM 792 C C . ILE A 1 97 ? -7.002 -9.261 6.308 1.00 84.25 97 ILE A C 1
ATOM 794 O O . ILE A 1 97 ? -6.220 -10.162 6.592 1.00 84.25 97 ILE A O 1
ATOM 798 N N . LEU A 1 98 ? -8.174 -9.105 6.924 1.00 83.81 98 LEU A N 1
ATOM 799 C CA . LEU A 1 98 ? -8.718 -10.058 7.888 1.00 83.81 98 LEU A CA 1
ATOM 800 C C . LEU A 1 98 ? -9.713 -10.977 7.173 1.00 83.81 98 LEU A C 1
ATOM 802 O O . LEU A 1 98 ? -10.582 -10.514 6.440 1.00 83.81 98 LEU A O 1
ATOM 806 N N . ARG A 1 99 ? -9.554 -12.291 7.330 1.00 85.25 99 ARG A N 1
ATOM 807 C CA . ARG A 1 99 ? -10.476 -13.313 6.805 1.00 85.25 99 ARG A CA 1
ATOM 808 C C . ARG A 1 99 ? -10.642 -14.422 7.848 1.00 85.25 99 ARG A C 1
ATOM 810 O O . ARG A 1 99 ? -9.956 -14.409 8.865 1.00 85.25 99 ARG A O 1
ATOM 817 N N . GLN A 1 100 ? -11.489 -15.419 7.573 1.00 80.31 100 GLN A N 1
ATOM 818 C CA . GLN A 1 100 ? -11.771 -16.537 8.497 1.00 80.31 100 GLN A CA 1
ATOM 819 C C . GLN A 1 100 ? -10.513 -17.271 9.017 1.00 80.31 100 GLN A C 1
ATOM 821 O O . GLN A 1 100 ? -10.545 -17.818 10.112 1.00 80.31 100 GLN A O 1
ATOM 826 N N . GLY A 1 101 ? -9.399 -17.257 8.271 1.00 78.31 101 GLY A N 1
ATOM 827 C CA . GLY A 1 101 ? -8.115 -17.850 8.678 1.00 78.31 101 GLY A CA 1
ATOM 828 C C .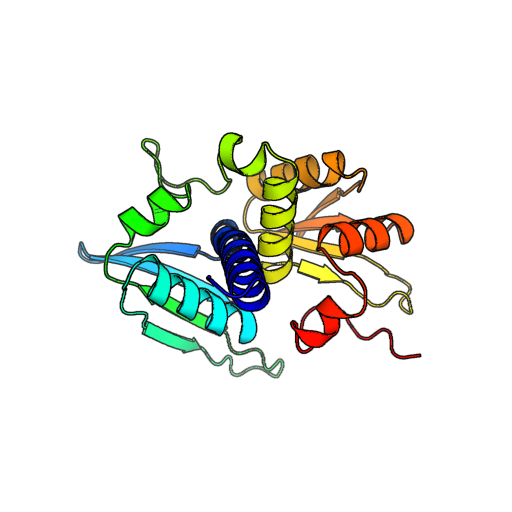 GLY A 1 101 ? -7.126 -16.901 9.373 1.00 78.31 101 GLY A C 1
ATOM 829 O O . GLY A 1 101 ? -5.983 -17.291 9.592 1.00 78.31 101 GLY A O 1
ATOM 830 N N . GLY A 1 102 ? -7.522 -15.663 9.687 1.00 83.12 102 GLY A N 1
ATOM 831 C CA . GLY A 1 102 ? -6.676 -14.659 10.339 1.00 83.12 102 GLY A CA 1
ATOM 832 C C . GLY A 1 102 ? -6.214 -13.531 9.413 1.00 83.12 102 GLY A C 1
ATOM 833 O O . GLY A 1 102 ? -6.918 -13.144 8.476 1.00 83.12 102 GLY A O 1
ATOM 834 N N . LEU A 1 103 ? -5.042 -12.962 9.714 1.00 83.50 103 LEU A N 1
ATOM 835 C CA . LEU A 1 103 ? -4.453 -11.851 8.963 1.00 83.50 103 LEU A CA 1
ATOM 836 C C . LEU A 1 103 ? -3.676 -12.352 7.744 1.00 83.50 103 LEU A C 1
ATOM 838 O O . LEU A 1 103 ? -2.835 -13.243 7.844 1.00 83.50 103 LEU A O 1
ATOM 842 N N . TYR A 1 104 ? -3.904 -11.715 6.600 1.00 84.31 104 TYR A N 1
ATOM 843 C CA . TYR A 1 104 ? -3.250 -12.027 5.339 1.00 84.31 104 TYR A CA 1
ATOM 844 C C . TYR A 1 104 ? -2.464 -10.830 4.816 1.00 84.31 104 TYR A C 1
ATOM 846 O O . TYR A 1 104 ? -2.986 -9.729 4.656 1.00 84.31 104 TYR A O 1
ATOM 854 N N . ASN A 1 105 ? -1.214 -11.087 4.439 1.00 82.56 105 ASN A N 1
ATOM 855 C CA . ASN A 1 105 ? -0.306 -10.068 3.905 1.00 82.56 105 ASN A CA 1
ATOM 856 C C . ASN A 1 105 ? -0.493 -9.807 2.401 1.00 82.56 105 ASN A C 1
ATO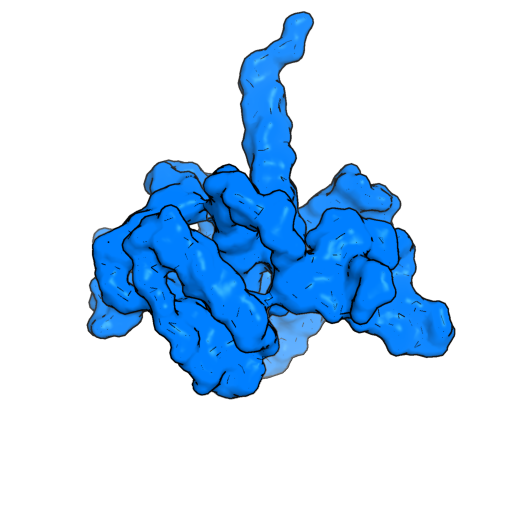M 858 O O . ASN A 1 105 ? 0.221 -8.995 1.814 1.00 82.56 105 ASN A O 1
ATOM 862 N N . THR A 1 106 ? -1.424 -10.512 1.756 1.00 85.56 106 THR A N 1
ATOM 863 C CA . THR A 1 106 ? -1.699 -10.404 0.323 1.00 85.56 106 THR A CA 1
ATOM 864 C C . THR A 1 106 ? -3.199 -10.349 0.050 1.00 85.56 106 THR A C 1
ATOM 866 O O . THR A 1 106 ? -3.976 -11.004 0.757 1.00 85.56 106 THR A O 1
ATOM 869 N N . PRO A 1 107 ? -3.642 -9.589 -0.970 1.00 83.56 107 PRO A N 1
ATOM 870 C CA . PRO A 1 107 ? -5.036 -9.613 -1.377 1.00 83.56 107 PRO A CA 1
ATOM 871 C C . PRO A 1 107 ? -5.413 -10.979 -1.961 1.00 83.56 107 PRO A C 1
ATOM 873 O O . PRO A 1 107 ? -4.603 -11.603 -2.651 1.00 83.56 107 PRO A O 1
ATOM 876 N N . PRO A 1 108 ? -6.655 -11.449 -1.767 1.00 83.00 108 PRO A N 1
ATOM 877 C CA . PRO A 1 108 ? -7.162 -12.593 -2.512 1.00 83.00 108 PRO A CA 1
ATOM 878 C C . PRO A 1 108 ? -7.103 -12.332 -4.024 1.00 83.00 108 PRO A C 1
ATOM 880 O O . PRO A 1 108 ? -7.273 -11.204 -4.494 1.00 83.00 108 PRO A O 1
ATOM 883 N N . TYR A 1 109 ? -6.910 -13.399 -4.805 1.00 83.19 109 TYR A N 1
ATOM 884 C CA . TYR A 1 109 ? -6.798 -13.307 -6.265 1.00 83.19 109 TYR A CA 1
ATOM 885 C C . TYR A 1 109 ? -7.995 -12.587 -6.906 1.00 83.19 109 TYR A C 1
ATOM 887 O O . TYR A 1 109 ? -7.813 -11.817 -7.845 1.00 83.19 109 TYR A O 1
ATOM 895 N N . SER A 1 110 ? -9.205 -12.764 -6.365 1.00 81.75 110 SER A N 1
ATOM 896 C CA . SER A 1 110 ? -10.425 -12.079 -6.814 1.00 81.75 110 SER A CA 1
ATOM 897 C C . SER A 1 110 ? -10.294 -10.552 -6.826 1.00 81.75 110 SER A C 1
ATOM 899 O O . SER A 1 110 ? -10.784 -9.909 -7.755 1.00 81.75 110 SER A O 1
ATOM 901 N N . ILE A 1 111 ? -9.575 -9.970 -5.859 1.00 79.50 111 ILE A N 1
ATOM 902 C CA . ILE A 1 111 ? -9.348 -8.525 -5.786 1.00 79.50 111 ILE A CA 1
ATOM 903 C C . ILE A 1 111 ? -8.458 -8.067 -6.936 1.00 79.50 111 ILE A C 1
ATOM 905 O O . ILE A 1 111 ? -8.785 -7.075 -7.576 1.00 79.50 111 ILE A O 1
ATOM 909 N N . VAL A 1 112 ? -7.381 -8.790 -7.254 1.00 86.25 112 VAL A N 1
ATOM 910 C CA . VAL A 1 112 ? -6.400 -8.397 -8.286 1.00 86.25 112 VAL A CA 1
ATOM 911 C C . VAL A 1 112 ? -6.648 -9.040 -9.654 1.00 86.25 112 VAL A C 1
ATOM 913 O O . VAL A 1 112 ? -5.853 -8.848 -10.571 1.00 86.25 112 VAL A O 1
ATOM 916 N N . ARG A 1 113 ? -7.743 -9.789 -9.831 1.00 87.06 113 ARG A N 1
ATOM 917 C CA . ARG A 1 113 ? -8.025 -10.561 -11.052 1.00 87.06 113 ARG A CA 1
ATOM 918 C C . ARG A 1 113 ? -8.103 -9.682 -12.297 1.00 87.06 113 ARG A C 1
ATOM 920 O O . ARG A 1 113 ? -7.426 -9.958 -13.282 1.00 87.06 113 ARG A O 1
ATOM 927 N N . SER A 1 114 ? -8.901 -8.615 -12.261 1.00 87.94 114 SER A N 1
ATOM 928 C CA . SER A 1 114 ? -9.045 -7.719 -13.415 1.00 87.94 114 SER A CA 1
ATOM 929 C C . SER A 1 114 ? -7.802 -6.851 -13.609 1.00 87.94 114 SER A C 1
ATOM 931 O O . SER A 1 114 ? -7.142 -6.467 -12.644 1.00 87.94 114 SER A O 1
ATOM 933 N N . GLU A 1 115 ? -7.501 -6.495 -14.856 1.00 86.25 115 GLU A N 1
ATOM 934 C CA . GLU A 1 115 ? -6.386 -5.597 -15.172 1.00 86.25 115 GLU A CA 1
ATOM 935 C C . GLU A 1 115 ? -6.519 -4.248 -14.447 1.00 86.25 115 GLU A C 1
ATOM 937 O O . GLU A 1 115 ? -5.568 -3.758 -13.843 1.00 86.25 115 GLU A O 1
ATOM 942 N N . LYS A 1 116 ? -7.734 -3.685 -14.420 1.00 83.25 116 LYS A N 1
ATOM 943 C CA . LYS A 1 116 ? -8.049 -2.445 -13.699 1.00 83.25 116 LYS A CA 1
ATOM 944 C C . LYS A 1 116 ? -7.696 -2.538 -12.212 1.00 83.25 116 LYS A C 1
ATOM 946 O O . LYS A 1 116 ? -7.117 -1.600 -11.668 1.00 83.25 116 LYS A O 1
ATOM 951 N N . ASN A 1 117 ? -8.037 -3.643 -11.551 1.00 83.50 117 ASN A N 1
ATOM 952 C CA . ASN A 1 117 ? -7.738 -3.797 -10.130 1.00 83.50 117 ASN A CA 1
ATOM 953 C C . ASN A 1 117 ? -6.258 -4.099 -9.878 1.00 83.50 117 ASN A C 1
ATOM 955 O O . ASN A 1 117 ? -5.708 -3.626 -8.889 1.00 83.50 117 ASN A O 1
ATOM 959 N N . ALA A 1 118 ? -5.603 -4.839 -10.773 1.00 88.25 118 ALA A N 1
ATOM 960 C CA . ALA A 1 118 ? -4.163 -5.069 -10.718 1.00 88.25 118 ALA A CA 1
ATOM 961 C C . ALA A 1 118 ? -3.377 -3.749 -10.842 1.00 88.25 118 ALA A C 1
ATOM 963 O O . ALA A 1 118 ? -2.472 -3.495 -10.049 1.00 88.25 118 ALA A O 1
ATOM 964 N N . ARG A 1 119 ? -3.790 -2.859 -11.760 1.00 86.88 119 ARG A N 1
ATOM 965 C CA . ARG A 1 119 ? -3.273 -1.482 -11.874 1.00 86.88 119 ARG A CA 1
ATOM 966 C C . ARG A 1 119 ? -3.475 -0.698 -10.579 1.00 86.88 119 ARG A C 1
ATOM 968 O O . ARG A 1 119 ? -2.519 -0.141 -10.047 1.00 86.88 119 ARG A O 1
ATOM 975 N N . ALA A 1 120 ? -4.699 -0.700 -10.048 1.00 80.44 120 ALA A N 1
ATOM 976 C CA . ALA A 1 120 ? -5.033 -0.010 -8.802 1.00 80.44 120 ALA A CA 1
ATOM 977 C C . ALA A 1 120 ? -4.201 -0.509 -7.610 1.00 80.44 120 ALA A C 1
ATOM 979 O O . ALA A 1 120 ? -3.736 0.281 -6.789 1.00 80.44 120 ALA A O 1
ATOM 980 N N . PHE A 1 121 ? -3.970 -1.821 -7.543 1.00 85.75 121 PHE A N 1
ATOM 981 C CA . PHE A 1 121 ? -3.122 -2.437 -6.534 1.00 85.75 121 PHE A CA 1
ATOM 982 C C . PHE A 1 121 ? -1.671 -1.968 -6.637 1.00 85.75 121 PHE A C 1
ATOM 984 O O . PHE A 1 121 ? -1.118 -1.503 -5.643 1.00 85.75 121 PHE A O 1
ATOM 991 N N . MET A 1 122 ? -1.077 -2.005 -7.834 1.00 88.44 122 MET A N 1
ATOM 992 C CA . MET A 1 122 ? 0.298 -1.536 -8.035 1.00 88.44 122 MET A CA 1
ATOM 993 C C . MET A 1 122 ? 0.453 -0.041 -7.769 1.00 88.44 122 MET A C 1
ATOM 995 O O . MET A 1 122 ? 1.464 0.364 -7.206 1.00 88.44 122 MET A O 1
ATOM 999 N N . GLN A 1 123 ? -0.554 0.773 -8.100 1.00 83.44 123 GLN A N 1
ATOM 1000 C CA . GLN A 1 123 ? -0.585 2.192 -7.739 1.00 83.44 123 GLN A CA 1
ATOM 1001 C C . GLN A 1 123 ? -0.549 2.388 -6.223 1.00 83.44 123 GLN A C 1
ATOM 1003 O O . GLN A 1 123 ? 0.297 3.127 -5.723 1.00 83.44 123 GLN A O 1
ATOM 1008 N N . GLY A 1 124 ? -1.426 1.704 -5.484 1.00 79.25 124 GLY A N 1
ATOM 1009 C CA . GLY A 1 124 ? -1.453 1.768 -4.023 1.00 79.25 124 GLY A CA 1
ATOM 1010 C C . GLY A 1 124 ? -0.149 1.312 -3.380 1.00 79.25 124 GLY A C 1
ATOM 1011 O O . GLY A 1 124 ? 0.374 1.985 -2.490 1.00 79.25 124 GLY A O 1
ATOM 1012 N N . LEU A 1 125 ? 0.392 0.194 -3.866 1.00 85.81 125 LEU A N 1
ATOM 1013 C CA . LEU A 1 125 ? 1.642 -0.371 -3.378 1.00 85.81 125 LEU A CA 1
ATOM 1014 C C . LEU A 1 125 ? 2.818 0.571 -3.660 1.00 85.81 125 LEU A C 1
ATOM 1016 O O . LEU A 1 125 ? 3.546 0.924 -2.739 1.00 85.81 125 LEU A O 1
ATOM 1020 N N . PHE A 1 126 ? 2.957 1.067 -4.892 1.00 85.56 126 PHE A N 1
ATOM 1021 C CA . PHE A 1 126 ? 4.015 2.012 -5.256 1.00 85.56 126 PHE A CA 1
ATOM 1022 C C . PHE A 1 126 ? 3.953 3.306 -4.451 1.00 85.56 126 PHE A C 1
ATOM 1024 O O . PHE A 1 126 ? 4.982 3.803 -4.008 1.00 85.56 126 PHE A O 1
ATOM 1031 N N . LEU A 1 127 ? 2.763 3.844 -4.201 1.00 76.19 127 LEU A N 1
ATOM 1032 C CA . LEU A 1 127 ? 2.645 5.039 -3.371 1.00 76.19 127 LEU A CA 1
ATOM 1033 C C . LEU A 1 127 ? 3.144 4.743 -1.952 1.00 76.19 127 LEU A C 1
ATOM 1035 O O . LEU A 1 127 ? 3.941 5.501 -1.410 1.00 76.19 127 LEU A O 1
ATOM 1039 N N . ALA A 1 128 ? 2.758 3.605 -1.378 1.00 76.38 128 ALA A N 1
ATOM 1040 C CA . ALA A 1 128 ? 3.110 3.229 -0.012 1.00 76.38 128 ALA A CA 1
ATOM 1041 C C . ALA A 1 128 ? 4.588 2.856 0.197 1.00 76.38 128 ALA A C 1
ATOM 1043 O O . ALA A 1 128 ? 5.125 3.030 1.300 1.00 76.38 128 ALA A O 1
ATOM 1044 N N . THR A 1 129 ? 5.224 2.267 -0.815 1.00 83.88 129 THR A N 1
ATOM 1045 C CA . THR A 1 129 ? 6.513 1.578 -0.654 1.00 83.88 129 THR A CA 1
ATOM 1046 C C . THR A 1 129 ? 7.517 1.826 -1.765 1.00 83.88 129 THR A C 1
ATOM 1048 O O . THR A 1 129 ? 8.637 1.327 -1.673 1.00 83.88 129 THR A O 1
ATOM 1051 N N . GLY A 1 130 ? 7.110 2.498 -2.834 1.00 84.19 130 GLY A N 1
ATOM 1052 C CA . GLY A 1 130 ? 7.872 2.581 -4.063 1.00 84.19 130 GLY A CA 1
ATOM 1053 C C . GLY A 1 130 ? 8.751 3.813 -4.175 1.00 84.19 130 GLY A C 1
ATOM 1054 O O . GLY A 1 130 ? 8.454 4.857 -3.600 1.00 84.19 130 GLY A O 1
ATOM 1055 N N . SER A 1 131 ? 9.818 3.685 -4.956 1.00 83.00 131 SER A N 1
ATOM 1056 C CA . SER A 1 131 ? 10.670 4.797 -5.368 1.00 83.00 131 SER A CA 1
ATOM 1057 C C . SER A 1 131 ? 11.189 4.571 -6.791 1.00 83.00 131 SER A C 1
ATOM 1059 O O . SER A 1 131 ? 11.309 3.430 -7.250 1.00 83.00 131 SER A O 1
ATOM 1061 N N . ILE A 1 132 ? 11.451 5.659 -7.518 1.00 83.19 132 ILE A N 1
ATOM 1062 C CA . ILE A 1 132 ? 12.140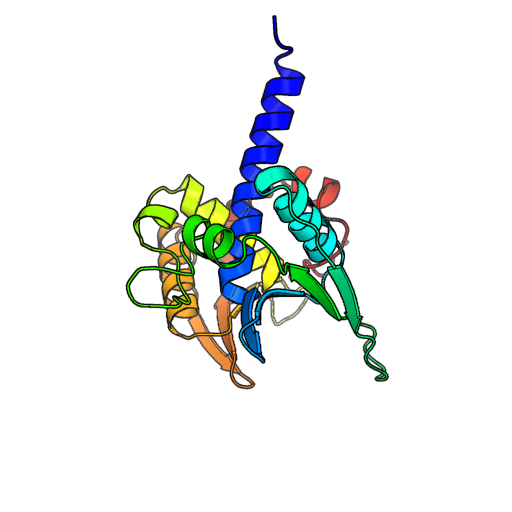 5.631 -8.814 1.00 83.19 132 ILE A CA 1
ATOM 1063 C C . ILE A 1 132 ? 13.297 6.622 -8.749 1.00 83.19 132 ILE A C 1
ATOM 1065 O O . ILE A 1 132 ? 13.098 7.815 -8.500 1.00 83.19 132 ILE A O 1
ATOM 1069 N N . ASN A 1 133 ? 14.510 6.123 -8.980 1.00 77.25 133 ASN A N 1
ATOM 1070 C CA . ASN A 1 133 ? 15.698 6.967 -9.066 1.00 77.25 133 ASN A CA 1
ATOM 1071 C C . ASN A 1 133 ? 15.802 7.658 -10.429 1.00 77.25 133 ASN A C 1
ATOM 1073 O O . ASN A 1 133 ? 15.164 7.252 -11.397 1.00 77.25 133 ASN A O 1
ATOM 1077 N N . SER A 1 134 ? 16.600 8.726 -10.506 1.00 71.94 134 SER A N 1
ATOM 1078 C CA . SER A 1 134 ? 16.712 9.524 -11.730 1.00 71.94 134 SER A CA 1
ATOM 1079 C C . SER A 1 134 ? 17.408 8.738 -12.852 1.00 71.94 134 SER A C 1
ATOM 1081 O O . SER A 1 134 ? 18.435 8.099 -12.591 1.00 71.94 134 SER A O 1
ATOM 1083 N N . PRO A 1 135 ? 16.925 8.827 -14.108 1.00 66.19 135 PRO A N 1
ATOM 1084 C CA . PRO A 1 135 ? 17.597 8.239 -15.269 1.00 66.19 135 PRO A CA 1
ATOM 1085 C C . PRO A 1 135 ? 18.977 8.855 -15.534 1.00 66.19 135 PRO A C 1
ATOM 1087 O O . PRO A 1 135 ? 19.783 8.254 -16.231 1.00 66.19 135 PRO A O 1
ATOM 1090 N N . LYS A 1 136 ? 19.274 10.030 -14.953 1.00 65.25 136 LYS A N 1
ATOM 1091 C CA . LYS A 1 136 ? 20.601 10.668 -15.007 1.00 65.25 136 LYS A CA 1
ATOM 1092 C C . LYS A 1 136 ? 21.640 9.967 -14.115 1.00 65.25 136 LYS A C 1
ATOM 1094 O O . LYS A 1 136 ? 22.820 10.290 -14.186 1.00 65.25 136 LYS A O 1
ATOM 1099 N N . THR A 1 137 ? 21.220 9.038 -13.252 1.00 65.81 137 THR A N 1
ATOM 1100 C CA . THR A 1 137 ? 22.126 8.267 -12.388 1.00 65.81 137 THR A CA 1
ATOM 1101 C C . THR A 1 137 ? 22.506 6.944 -13.045 1.00 65.81 137 THR A C 1
ATOM 1103 O O . THR A 1 137 ? 21.691 6.317 -13.715 1.00 65.81 137 THR A O 1
ATOM 1106 N N . THR A 1 138 ? 23.723 6.459 -12.788 1.00 66.25 138 THR A N 1
ATOM 1107 C CA . THR A 1 138 ? 24.211 5.150 -13.271 1.00 66.25 138 THR A CA 1
ATOM 1108 C C . THR A 1 138 ? 23.388 3.961 -12.761 1.00 66.25 138 THR A C 1
ATOM 1110 O O . THR A 1 138 ? 23.524 2.848 -13.259 1.00 66.25 138 THR A O 1
ATOM 1113 N N . ASN A 1 139 ? 22.513 4.183 -11.777 1.00 71.44 139 ASN A N 1
ATOM 1114 C CA . ASN A 1 139 ? 21.660 3.175 -11.168 1.00 71.44 139 ASN A CA 1
ATOM 1115 C C . ASN A 1 139 ? 20.178 3.543 -11.344 1.00 71.44 139 ASN A C 1
ATOM 1117 O O . ASN A 1 139 ? 19.453 3.674 -10.357 1.00 71.44 139 ASN A O 1
ATOM 1121 N N . TYR A 1 140 ? 19.722 3.720 -12.588 1.00 80.12 140 TYR A N 1
ATOM 1122 C CA . TYR A 1 140 ? 18.301 3.917 -12.885 1.00 80.12 140 TYR A CA 1
ATOM 1123 C C . TYR A 1 140 ? 17.507 2.653 -12.531 1.00 80.12 140 TYR A C 1
ATOM 1125 O O . TYR A 1 140 ? 17.693 1.592 -13.127 1.00 80.12 140 TYR A O 1
ATOM 1133 N N . HIS A 1 141 ? 16.651 2.746 -11.516 1.00 82.81 141 HIS A N 1
ATOM 1134 C CA . HIS A 1 141 ? 15.803 1.637 -11.096 1.00 82.81 141 HIS A CA 1
ATOM 1135 C C . HIS A 1 141 ? 14.505 2.123 -10.466 1.00 82.81 141 HIS A C 1
ATOM 1137 O O . HIS A 1 141 ? 14.441 3.203 -9.872 1.00 82.81 141 HIS A O 1
ATOM 1143 N N . MET A 1 142 ? 13.492 1.272 -10.582 1.00 89.38 142 MET A N 1
ATOM 1144 C CA . MET A 1 142 ? 12.287 1.314 -9.766 1.00 89.38 142 MET A CA 1
ATOM 1145 C C . MET A 1 142 ? 12.394 0.233 -8.696 1.00 89.38 142 MET A C 1
ATOM 1147 O O . MET A 1 142 ? 12.829 -0.882 -8.995 1.00 89.38 142 MET A O 1
ATOM 1151 N N . GLU A 1 143 ? 11.989 0.553 -7.472 1.00 91.62 143 GLU A N 1
ATOM 1152 C CA . GLU A 1 143 ? 11.881 -0.415 -6.383 1.00 91.62 143 GLU A CA 1
ATOM 1153 C C . GLU A 1 143 ? 10.565 -0.281 -5.604 1.00 91.62 143 GLU A C 1
ATOM 1155 O O . GLU A 1 143 ? 9.973 0.794 -5.547 1.00 91.62 143 GLU A O 1
ATOM 1160 N N . LEU A 1 144 ? 10.126 -1.380 -4.983 1.00 90.62 144 LEU A N 1
ATOM 1161 C CA . LEU A 1 144 ? 9.042 -1.469 -4.003 1.00 90.62 144 LEU A CA 1
ATOM 1162 C C . LEU A 1 144 ? 9.571 -2.177 -2.754 1.00 90.62 144 LEU A C 1
ATOM 1164 O O . LEU A 1 144 ? 10.016 -3.320 -2.837 1.00 90.62 144 LEU A O 1
ATOM 1168 N N . ASN A 1 145 ? 9.494 -1.521 -1.599 1.00 90.44 145 ASN A N 1
ATOM 1169 C CA . ASN A 1 145 ? 9.951 -2.065 -0.321 1.00 90.44 145 ASN A CA 1
ATOM 1170 C C . ASN A 1 145 ? 8.779 -2.633 0.504 1.00 90.44 145 ASN A C 1
ATOM 1172 O O . ASN A 1 145 ? 8.035 -1.876 1.131 1.00 90.44 145 ASN A O 1
ATOM 1176 N N . VAL A 1 146 ? 8.602 -3.955 0.493 1.00 90.00 146 VAL A N 1
ATOM 1177 C CA . VAL A 1 146 ? 7.445 -4.639 1.087 1.00 90.00 146 VAL A CA 1
ATOM 1178 C C . VAL A 1 146 ? 7.826 -5.516 2.293 1.00 90.00 146 VAL A C 1
ATOM 1180 O O . VAL A 1 146 ? 8.920 -6.088 2.328 1.00 90.00 146 VAL A O 1
ATOM 1183 N N . PRO A 1 147 ? 6.926 -5.658 3.288 1.00 86.56 147 PRO A N 1
ATOM 1184 C CA . PRO A 1 147 ? 7.247 -6.319 4.555 1.00 86.56 147 PRO A CA 1
ATOM 1185 C C . PRO A 1 147 ? 7.296 -7.852 4.493 1.00 86.56 147 PRO A C 1
ATOM 1187 O O . PRO A 1 147 ? 7.847 -8.464 5.403 1.00 86.56 147 PRO A O 1
ATOM 1190 N N . SER A 1 148 ? 6.733 -8.492 3.462 1.00 90.62 148 SER A N 1
ATOM 1191 C CA . SER A 1 148 ? 6.634 -9.956 3.378 1.00 90.62 148 SER A CA 1
ATOM 1192 C C . SER A 1 148 ? 7.028 -10.502 2.007 1.00 90.62 148 SER A C 1
ATOM 1194 O O . SER A 1 148 ? 6.871 -9.840 0.976 1.00 90.62 148 SER A O 1
ATOM 1196 N N . GLN A 1 149 ? 7.520 -11.743 2.000 1.00 93.69 149 GLN A N 1
ATOM 1197 C CA . GLN A 1 149 ? 7.914 -12.439 0.778 1.00 93.69 149 GLN A CA 1
ATOM 1198 C C . GLN A 1 149 ? 6.713 -12.691 -0.133 1.00 93.69 149 GLN A C 1
ATOM 1200 O O . GLN A 1 149 ? 6.805 -12.478 -1.339 1.00 93.69 149 GLN A O 1
ATOM 1205 N N . ASP A 1 150 ? 5.572 -13.081 0.439 1.00 92.81 150 ASP A N 1
ATOM 1206 C CA . ASP A 1 150 ? 4.347 -13.357 -0.317 1.00 92.81 150 ASP A CA 1
ATOM 1207 C C . ASP A 1 150 ? 3.867 -12.128 -1.088 1.00 92.81 150 ASP A C 1
ATOM 1209 O O . ASP A 1 150 ? 3.486 -12.226 -2.257 1.00 92.81 150 ASP A O 1
ATOM 1213 N N . LEU A 1 151 ? 3.933 -10.950 -0.456 1.00 91.94 151 LEU A N 1
ATOM 1214 C CA . LEU A 1 151 ? 3.582 -9.689 -1.101 1.00 91.94 151 LEU A CA 1
ATOM 1215 C C . LEU A 1 151 ? 4.579 -9.332 -2.207 1.00 91.94 151 LEU A C 1
ATOM 1217 O O . LEU A 1 151 ? 4.164 -8.861 -3.266 1.00 91.94 151 LEU A O 1
ATOM 1221 N N . ALA A 1 152 ? 5.870 -9.612 -2.010 1.00 95.06 152 ALA A N 1
ATOM 1222 C CA . ALA A 1 152 ? 6.889 -9.420 -3.039 1.00 95.06 152 ALA A CA 1
ATOM 1223 C C . ALA A 1 152 ? 6.660 -10.337 -4.254 1.00 95.06 152 ALA A C 1
ATOM 1225 O O . ALA A 1 152 ? 6.653 -9.864 -5.391 1.00 95.06 152 ALA A O 1
ATOM 1226 N N . ILE A 1 153 ? 6.405 -11.629 -4.024 1.00 95.75 153 ILE A N 1
ATOM 1227 C CA . ILE A 1 153 ? 6.101 -12.612 -5.076 1.00 95.75 153 ILE A CA 1
ATOM 1228 C C . ILE A 1 153 ? 4.832 -12.208 -5.828 1.00 95.75 153 ILE A C 1
ATOM 1230 O O . ILE A 1 153 ? 4.793 -12.255 -7.058 1.00 95.75 153 ILE A O 1
ATOM 1234 N N . MET A 1 154 ? 3.791 -11.782 -5.111 1.00 94.31 154 MET A N 1
ATOM 1235 C CA . MET A 1 154 ? 2.561 -11.308 -5.734 1.00 94.31 154 MET A CA 1
ATOM 1236 C C . MET A 1 154 ? 2.791 -10.056 -6.583 1.00 94.31 154 MET A C 1
ATOM 1238 O O . MET A 1 154 ? 2.281 -9.990 -7.700 1.00 94.31 154 MET A O 1
ATOM 1242 N N . ALA A 1 155 ? 3.564 -9.086 -6.093 1.00 95.00 155 ALA A N 1
ATOM 1243 C CA . ALA A 1 155 ? 3.894 -7.886 -6.853 1.00 95.00 155 ALA A CA 1
ATOM 1244 C C . ALA A 1 155 ? 4.637 -8.232 -8.153 1.00 95.00 155 ALA A C 1
ATOM 1246 O O . ALA A 1 155 ? 4.275 -7.708 -9.204 1.00 95.00 155 ALA A O 1
ATOM 1247 N N . VAL A 1 156 ? 5.593 -9.170 -8.116 1.00 96.75 156 VAL A N 1
ATOM 1248 C CA . VAL A 1 156 ? 6.265 -9.675 -9.327 1.00 96.75 156 VAL A CA 1
ATOM 1249 C C . VAL A 1 156 ? 5.265 -10.314 -10.291 1.00 96.75 156 VAL A C 1
ATOM 1251 O O . VAL A 1 156 ? 5.247 -9.949 -11.461 1.00 96.75 156 VAL A O 1
ATOM 1254 N N . LYS A 1 157 ? 4.373 -11.193 -9.813 1.00 95.25 157 LYS A N 1
ATOM 1255 C CA . LYS A 1 157 ? 3.330 -11.813 -10.655 1.00 95.25 157 LYS A CA 1
ATOM 1256 C C . LYS A 1 157 ? 2.387 -10.784 -11.280 1.00 95.25 157 LYS A C 1
ATOM 1258 O O . LYS A 1 157 ? 1.919 -10.973 -12.397 1.00 95.25 157 LYS A O 1
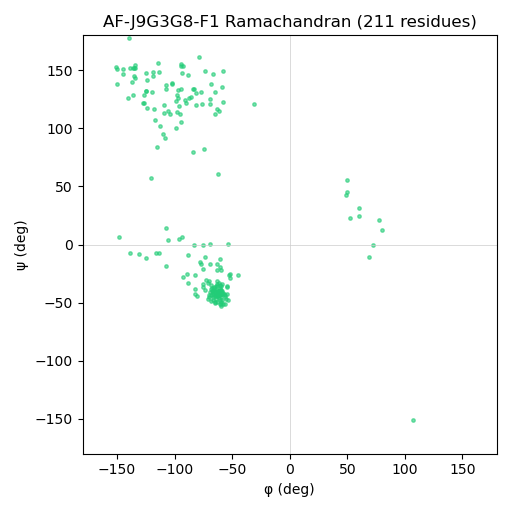ATOM 1263 N N . ILE A 1 158 ? 2.071 -9.706 -10.562 1.00 94.19 158 ILE A N 1
ATOM 1264 C CA . ILE A 1 158 ? 1.242 -8.629 -11.105 1.00 94.19 158 ILE A CA 1
ATOM 1265 C C . ILE A 1 158 ? 2.010 -7.846 -12.171 1.00 94.19 158 ILE A C 1
ATOM 1267 O O . ILE A 1 158 ? 1.447 -7.600 -13.230 1.00 94.19 158 ILE A O 1
ATOM 1271 N N . LEU A 1 159 ? 3.270 -7.486 -11.919 1.00 95.19 159 LEU A N 1
ATOM 1272 C CA . LEU A 1 159 ? 4.128 -6.783 -12.879 1.00 95.19 159 LEU A CA 1
ATOM 1273 C C . LEU A 1 159 ? 4.351 -7.583 -14.169 1.00 95.19 159 LEU A C 1
ATOM 1275 O O . LEU A 1 159 ? 4.331 -7.009 -15.257 1.00 95.19 159 LEU A O 1
ATOM 1279 N N . ASP A 1 160 ? 4.485 -8.903 -14.056 1.00 95.31 160 ASP A N 1
ATOM 1280 C CA . ASP A 1 160 ? 4.680 -9.805 -15.191 1.00 95.31 160 ASP A CA 1
ATOM 1281 C C . ASP A 1 160 ? 3.484 -9.796 -16.160 1.00 95.31 160 ASP A C 1
ATOM 1283 O O . ASP A 1 160 ? 3.658 -9.753 -17.375 1.00 95.31 160 ASP A O 1
ATOM 1287 N N . ARG A 1 161 ? 2.253 -9.662 -15.639 1.00 94.00 161 ARG A N 1
ATOM 1288 C CA . ARG A 1 161 ? 1.038 -9.467 -16.462 1.00 94.00 161 ARG A CA 1
ATOM 1289 C C . ARG A 1 161 ? 1.069 -8.195 -17.311 1.00 94.00 161 ARG A C 1
ATOM 1291 O O . ARG A 1 161 ? 0.278 -8.071 -18.240 1.00 94.00 161 ARG A O 1
ATOM 1298 N N . PHE A 1 162 ? 1.928 -7.243 -16.958 1.00 92.69 162 PHE A N 1
ATOM 1299 C CA . PHE A 1 162 ? 2.147 -5.994 -17.683 1.00 92.69 162 PHE A CA 1
ATOM 1300 C C . PHE A 1 162 ? 3.489 -5.977 -18.423 1.00 92.69 162 PHE A C 1
ATOM 1302 O O . PHE A 1 162 ? 3.921 -4.913 -18.858 1.00 92.69 162 PHE A O 1
ATOM 1309 N N . TYR A 1 163 ? 4.143 -7.134 -18.576 1.00 94.69 163 TYR A N 1
ATOM 1310 C CA . TYR A 1 163 ? 5.424 -7.290 -19.270 1.00 94.69 163 TYR A CA 1
ATOM 1311 C C . TYR A 1 163 ? 6.569 -6.468 -18.656 1.00 94.69 163 TYR A C 1
ATOM 1313 O O . TYR A 1 163 ? 7.483 -6.030 -19.367 1.00 94.69 163 TYR A O 1
ATOM 1321 N N . ILE A 1 164 ? 6.523 -6.260 -17.334 1.00 95.00 164 ILE A N 1
ATOM 1322 C CA . ILE A 1 164 ? 7.542 -5.552 -16.550 1.00 95.00 164 ILE A CA 1
ATOM 1323 C C . ILE A 1 164 ? 8.293 -6.589 -15.701 1.00 95.00 164 ILE A C 1
ATOM 1325 O O . ILE A 1 164 ? 7.878 -6.883 -14.578 1.00 95.00 164 ILE A O 1
ATOM 1329 N N . PRO A 1 165 ? 9.402 -7.165 -16.196 1.00 94.81 165 PRO A N 1
ATOM 1330 C CA . PRO A 1 165 ? 10.187 -8.108 -15.415 1.00 94.81 165 PRO A CA 1
ATOM 1331 C C . PRO A 1 165 ? 10.801 -7.411 -14.195 1.00 94.81 165 PRO A C 1
ATOM 1333 O O . PRO A 1 165 ? 11.432 -6.351 -14.304 1.00 94.81 165 PRO A O 1
ATOM 1336 N N . ALA A 1 166 ? 10.637 -8.030 -13.028 1.00 96.12 166 ALA A N 1
ATOM 1337 C CA . ALA A 1 166 ? 11.164 -7.550 -11.758 1.00 96.12 166 ALA A CA 1
ATOM 1338 C C . ALA A 1 166 ? 11.813 -8.688 -10.964 1.00 96.12 166 ALA A C 1
ATOM 1340 O O . ALA A 1 166 ? 11.448 -9.855 -11.096 1.00 96.12 166 ALA A O 1
ATOM 1341 N N . LYS A 1 167 ? 12.788 -8.336 -10.128 1.00 96.31 167 LYS A N 1
ATOM 1342 C CA . LYS A 1 167 ? 13.522 -9.259 -9.255 1.00 96.31 167 LYS A CA 1
ATOM 1343 C C . LYS A 1 167 ? 13.228 -8.942 -7.794 1.00 96.31 167 LYS A C 1
ATOM 1345 O O . LYS A 1 167 ? 12.894 -7.808 -7.469 1.00 96.31 167 LYS A O 1
ATOM 1350 N N . ILE A 1 168 ? 13.391 -9.930 -6.918 1.00 97.12 168 ILE A N 1
ATOM 1351 C CA . ILE A 1 168 ? 13.258 -9.769 -5.465 1.00 97.12 168 ILE A CA 1
ATOM 1352 C C . ILE A 1 168 ? 14.650 -9.845 -4.838 1.00 97.12 168 ILE A C 1
ATOM 1354 O O . ILE A 1 168 ? 15.457 -10.692 -5.215 1.00 97.12 168 ILE A O 1
ATOM 1358 N N . THR A 1 169 ? 14.938 -8.972 -3.878 1.00 95.50 169 THR A N 1
ATOM 1359 C CA . THR A 1 169 ? 16.106 -9.085 -2.996 1.00 95.50 169 THR A CA 1
ATOM 1360 C C . THR A 1 169 ? 15.711 -8.797 -1.551 1.00 95.50 169 THR A C 1
ATOM 1362 O O . THR A 1 169 ? 14.760 -8.059 -1.307 1.00 95.50 169 THR A O 1
ATOM 1365 N N . LEU A 1 170 ? 16.420 -9.377 -0.584 1.00 93.88 170 LEU A N 1
ATOM 1366 C CA . LEU A 1 170 ? 16.192 -9.136 0.839 1.00 93.88 170 LEU A CA 1
ATOM 1367 C C . LEU A 1 170 ? 17.214 -8.115 1.350 1.00 93.88 170 LEU A C 1
ATOM 1369 O O . LEU A 1 170 ? 18.421 -8.322 1.244 1.00 93.88 170 LEU A O 1
ATOM 1373 N N . ARG A 1 171 ? 16.747 -7.009 1.937 1.00 89.88 171 ARG A N 1
ATOM 1374 C CA . ARG A 1 171 ? 17.612 -5.964 2.503 1.00 89.88 171 ARG A CA 1
ATOM 1375 C C . ARG A 1 171 ? 17.030 -5.446 3.809 1.00 89.88 171 ARG A C 1
ATOM 1377 O O . ARG A 1 171 ? 15.895 -4.987 3.835 1.00 89.88 171 ARG A O 1
ATOM 1384 N N . LYS A 1 172 ? 17.822 -5.462 4.888 1.00 86.19 172 LYS A N 1
ATOM 1385 C CA . LYS A 1 172 ? 17.407 -4.979 6.225 1.00 86.19 172 LYS A CA 1
ATOM 1386 C C . LYS A 1 172 ? 16.054 -5.567 6.679 1.00 86.19 172 LYS A C 1
ATOM 1388 O O . LYS A 1 172 ? 15.199 -4.830 7.152 1.00 86.19 172 LYS A O 1
ATOM 1393 N N . GLN A 1 173 ? 15.866 -6.879 6.495 1.00 85.94 173 GLN A N 1
ATOM 1394 C CA . GLN A 1 173 ? 14.619 -7.602 6.809 1.00 85.94 173 GLN A CA 1
ATOM 1395 C C . GLN A 1 173 ? 13.381 -7.107 6.037 1.00 85.94 173 GLN A C 1
ATOM 1397 O O . GLN A 1 173 ? 12.253 -7.258 6.496 1.00 85.94 173 GLN A O 1
ATOM 1402 N N . GLN A 1 174 ? 13.574 -6.494 4.871 1.00 86.00 174 GLN A N 1
ATOM 1403 C CA . GLN A 1 174 ? 12.497 -6.124 3.960 1.00 86.00 174 GLN A CA 1
ATOM 1404 C C . GLN A 1 174 ? 12.752 -6.711 2.577 1.00 86.00 174 GLN A C 1
ATOM 1406 O O . GLN A 1 174 ? 13.904 -6.827 2.146 1.00 86.00 174 GLN A O 1
ATOM 1411 N N . TYR A 1 175 ? 11.678 -7.044 1.871 1.00 94.38 175 TYR A N 1
ATOM 1412 C CA . TYR A 1 175 ? 11.748 -7.550 0.509 1.00 94.38 175 TYR A CA 1
ATOM 1413 C C . TYR A 1 175 ? 11.663 -6.378 -0.463 1.00 94.38 175 TYR A C 1
ATOM 1415 O O . TYR A 1 175 ? 10.724 -5.587 -0.432 1.00 94.38 175 TYR A O 1
ATOM 1423 N N . ILE A 1 176 ? 12.657 -6.261 -1.333 1.00 94.19 176 ILE A N 1
ATOM 1424 C CA . ILE A 1 176 ? 12.730 -5.231 -2.361 1.00 94.19 176 ILE A CA 1
ATOM 1425 C C . ILE A 1 176 ? 12.412 -5.879 -3.703 1.00 94.19 176 ILE A C 1
ATOM 1427 O O . ILE A 1 176 ? 13.183 -6.709 -4.185 1.00 94.19 176 ILE A O 1
ATOM 1431 N N . VAL A 1 177 ? 11.296 -5.480 -4.310 1.00 96.19 177 VAL A N 1
ATOM 1432 C CA . VAL A 1 177 ? 10.957 -5.807 -5.702 1.00 96.19 177 VAL A CA 1
ATOM 1433 C C . VAL A 1 177 ? 11.520 -4.705 -6.586 1.00 96.19 177 VAL A C 1
ATOM 1435 O O . VAL A 1 177 ? 11.171 -3.551 -6.371 1.00 96.19 177 VAL A O 1
ATOM 1438 N N . TYR A 1 178 ? 12.380 -5.018 -7.553 1.00 93.88 178 TYR A N 1
ATOM 1439 C CA . TYR A 1 178 ? 13.056 -3.997 -8.358 1.00 93.88 178 TYR A CA 1
ATOM 1440 C C . TYR A 1 178 ? 13.152 -4.341 -9.847 1.00 93.88 178 TYR A C 1
ATOM 1442 O O . TYR A 1 178 ? 13.245 -5.509 -10.228 1.00 93.88 178 TYR A O 1
ATOM 1450 N N . THR A 1 179 ? 13.195 -3.306 -10.690 1.00 93.31 179 THR A N 1
ATOM 1451 C CA . THR A 1 179 ? 13.512 -3.404 -12.124 1.00 93.31 179 THR A CA 1
ATOM 1452 C C . THR A 1 179 ? 14.511 -2.319 -12.530 1.00 93.31 179 THR A C 1
ATOM 1454 O O . THR A 1 179 ? 14.476 -1.208 -12.000 1.00 93.31 179 THR A O 1
ATOM 1457 N N . LYS A 1 180 ? 15.435 -2.661 -13.436 1.00 86.81 180 LYS A N 1
ATOM 1458 C CA . LYS A 1 180 ? 16.540 -1.792 -13.896 1.00 86.81 180 LYS A CA 1
ATOM 1459 C C . LYS A 1 180 ? 16.465 -1.436 -15.385 1.00 86.81 180 LYS A C 1
ATOM 1461 O O . LYS A 1 180 ? 17.269 -0.648 -15.864 1.00 86.81 180 LYS A O 1
ATOM 1466 N N . ALA A 1 181 ? 15.546 -2.045 -16.131 1.00 84.19 181 ALA A N 1
ATOM 1467 C CA . ALA A 1 181 ? 15.426 -1.818 -17.566 1.00 84.19 181 ALA A CA 1
ATOM 1468 C C . ALA A 1 181 ? 14.632 -0.525 -17.813 1.00 84.19 181 ALA A C 1
ATOM 1470 O O . ALA A 1 181 ? 13.507 -0.388 -17.332 1.00 84.19 181 ALA A O 1
ATOM 1471 N N . GLY A 1 182 ? 15.239 0.453 -18.492 1.00 80.94 182 GLY A N 1
ATOM 1472 C CA . GLY A 1 182 ? 14.680 1.804 -18.597 1.00 80.94 182 GLY A CA 1
ATOM 1473 C C . GLY A 1 182 ? 13.338 1.868 -19.333 1.00 80.94 182 GLY A C 1
ATOM 1474 O O . GLY A 1 182 ? 12.421 2.557 -18.889 1.00 80.94 182 GLY A O 1
ATOM 1475 N N . ASP A 1 183 ? 13.192 1.082 -20.398 1.00 82.56 183 ASP A N 1
ATOM 1476 C CA . ASP A 1 183 ? 11.934 0.848 -21.115 1.00 82.56 183 ASP A CA 1
ATOM 1477 C C . ASP A 1 183 ? 10.850 0.284 -20.182 1.00 82.56 183 ASP A C 1
ATOM 1479 O O . ASP A 1 183 ? 9.715 0.760 -20.173 1.00 82.56 183 ASP A O 1
ATOM 1483 N N . LYS A 1 184 ? 11.221 -0.650 -19.303 1.00 89.25 184 LYS A N 1
ATOM 1484 C CA . LYS A 1 184 ? 10.308 -1.261 -18.328 1.00 89.25 184 LYS A CA 1
ATOM 1485 C C . LYS A 1 184 ? 9.923 -0.326 -17.193 1.00 89.25 184 LYS A C 1
ATOM 1487 O O . LYS A 1 184 ? 8.802 -0.405 -16.693 1.00 89.25 184 LYS A O 1
ATOM 1492 N N . ILE A 1 185 ? 10.798 0.601 -16.813 1.00 85.56 185 ILE A N 1
ATOM 1493 C CA . ILE A 1 185 ? 10.448 1.669 -15.869 1.00 85.56 185 ILE A CA 1
ATOM 1494 C C . ILE A 1 185 ? 9.452 2.639 -16.522 1.00 85.56 185 ILE A C 1
ATOM 1496 O O . ILE A 1 185 ? 8.496 3.058 -15.868 1.00 85.56 185 ILE A O 1
ATOM 1500 N N . ALA A 1 186 ? 9.600 2.945 -17.814 1.00 83.00 186 ALA A N 1
ATOM 1501 C CA . ALA A 1 186 ? 8.613 3.737 -18.548 1.00 83.00 186 ALA A CA 1
ATOM 1502 C C . ALA A 1 186 ? 7.255 3.015 -18.655 1.00 83.00 186 ALA A C 1
ATOM 1504 O O . ALA A 1 186 ? 6.215 3.629 -18.402 1.00 83.00 186 ALA A O 1
ATOM 1505 N N . ASP A 1 187 ? 7.247 1.711 -18.947 1.00 87.31 187 ASP A N 1
ATOM 1506 C CA . ASP A 1 187 ? 6.033 0.881 -18.926 1.00 87.31 187 ASP A CA 1
ATOM 1507 C C . ASP A 1 187 ? 5.380 0.858 -17.541 1.00 87.31 187 ASP A C 1
ATOM 1509 O O . ASP A 1 187 ? 4.158 0.968 -17.419 1.00 87.31 187 ASP A O 1
ATOM 1513 N N . PHE A 1 188 ? 6.182 0.809 -16.479 1.00 88.56 188 PHE A N 1
ATOM 1514 C CA . PHE A 1 188 ? 5.687 0.913 -15.113 1.00 88.56 188 PHE A CA 1
ATOM 1515 C C . PHE A 1 188 ? 5.068 2.287 -14.813 1.00 88.56 188 PHE A C 1
ATOM 1517 O O . PHE A 1 188 ? 4.003 2.369 -14.208 1.00 88.56 188 PHE A O 1
ATOM 1524 N N . LEU A 1 189 ? 5.655 3.388 -15.278 1.00 82.75 189 LEU A N 1
ATOM 1525 C CA . LEU A 1 189 ? 5.039 4.712 -15.133 1.00 82.75 189 LEU A CA 1
ATOM 1526 C C . LEU A 1 189 ? 3.694 4.799 -15.879 1.00 82.75 189 LEU A C 1
ATOM 1528 O O . LEU A 1 189 ? 2.715 5.323 -15.337 1.00 82.75 189 LEU A O 1
ATOM 1532 N N . ARG A 1 190 ? 3.600 4.211 -17.079 1.00 82.56 190 ARG A N 1
ATOM 1533 C CA . ARG A 1 190 ? 2.329 4.075 -17.816 1.00 82.56 190 ARG A CA 1
ATOM 1534 C C . ARG A 1 190 ? 1.323 3.221 -17.042 1.00 82.56 190 ARG A C 1
ATOM 1536 O O . ARG A 1 190 ? 0.143 3.571 -16.979 1.00 82.56 190 ARG A O 1
ATOM 1543 N N . LEU A 1 191 ? 1.779 2.138 -16.406 1.00 84.56 191 LEU A N 1
ATOM 1544 C CA . LEU A 1 191 ? 0.961 1.284 -15.542 1.00 84.56 191 LEU A CA 1
ATOM 1545 C C . LEU A 1 191 ? 0.312 2.084 -14.410 1.00 84.56 191 LEU A C 1
ATOM 1547 O O . LEU A 1 191 ? -0.883 1.924 -14.152 1.00 84.56 191 LEU A O 1
ATOM 1551 N N . LEU A 1 192 ? 1.082 2.979 -13.787 1.00 78.06 192 LEU A N 1
ATOM 1552 C CA . LEU A 1 192 ? 0.620 3.870 -12.726 1.00 78.06 192 LEU A CA 1
ATOM 1553 C C . LEU A 1 192 ? -0.355 4.955 -13.211 1.00 78.06 192 LEU A C 1
ATOM 1555 O O . LEU A 1 192 ? -0.849 5.730 -12.392 1.00 78.06 192 LEU A O 1
ATOM 1559 N N . GLY A 1 193 ? -0.697 5.005 -14.500 1.00 66.94 193 GLY A N 1
ATOM 1560 C CA . GLY A 1 193 ? -1.615 6.000 -15.053 1.00 66.94 193 GLY A CA 1
ATOM 1561 C C . GLY A 1 193 ? -0.971 7.372 -15.251 1.00 66.94 193 GLY A C 1
ATOM 1562 O O . GLY A 1 193 ? -1.686 8.373 -15.330 1.00 66.94 193 GLY A O 1
ATOM 1563 N N . ALA A 1 194 ? 0.362 7.436 -15.334 1.00 54.62 194 ALA A N 1
ATOM 1564 C CA . ALA A 1 194 ? 1.065 8.650 -15.715 1.00 54.62 194 ALA A CA 1
ATOM 1565 C C . ALA A 1 194 ? 0.914 8.897 -17.228 1.00 54.62 194 ALA A C 1
ATOM 1567 O O . ALA A 1 194 ? 1.810 8.613 -18.016 1.00 54.62 194 ALA A O 1
ATOM 1568 N N . ASN A 1 195 ? -0.210 9.490 -17.639 1.00 45.81 195 ASN A N 1
ATOM 1569 C CA . ASN A 1 195 ? -0.127 10.487 -18.705 1.00 45.81 195 ASN A CA 1
ATOM 1570 C C . ASN A 1 195 ? 0.592 11.680 -18.067 1.00 45.81 195 ASN A C 1
ATOM 1572 O O . ASN A 1 195 ? 0.144 12.167 -17.028 1.00 45.81 195 ASN A O 1
ATOM 1576 N N . GLN A 1 196 ? 1.739 12.073 -18.620 1.00 40.50 196 GLN A N 1
ATOM 1577 C CA . GLN A 1 196 ? 2.771 12.927 -18.002 1.00 40.50 196 GLN A CA 1
ATOM 1578 C C . GLN A 1 196 ? 2.246 14.181 -17.264 1.00 40.50 196 GLN A C 1
ATOM 1580 O O . GLN A 1 196 ? 2.847 14.626 -16.291 1.00 40.50 196 GLN A O 1
ATOM 1585 N N . SER A 1 197 ? 1.083 14.703 -17.652 1.00 33.75 197 SER A N 1
ATOM 1586 C CA . SER A 1 197 ? 0.422 15.880 -17.082 1.00 33.75 197 SER A CA 1
ATOM 1587 C C . SER A 1 197 ? -0.402 15.638 -15.802 1.00 33.75 197 SER A C 1
ATOM 1589 O O . SER A 1 197 ? -0.546 16.556 -14.999 1.00 33.75 197 SER A O 1
ATOM 1591 N N . LEU A 1 198 ? -0.927 14.431 -15.543 1.00 36.28 198 LEU A N 1
ATOM 1592 C CA . LEU A 1 198 ? -1.776 14.177 -14.360 1.00 36.28 198 LEU A CA 1
ATOM 1593 C C . LEU A 1 198 ? -0.982 13.762 -13.113 1.00 36.28 198 LEU A C 1
ATOM 1595 O O . LEU A 1 198 ? -1.449 13.961 -11.990 1.00 36.28 198 LEU A O 1
ATOM 1599 N N . PHE A 1 199 ? 0.202 13.181 -13.316 1.00 41.91 199 PHE A N 1
ATOM 1600 C CA . PHE A 1 199 ? 1.077 12.732 -12.234 1.00 41.91 199 PHE A CA 1
ATOM 1601 C C . PHE A 1 199 ? 1.682 13.937 -11.498 1.00 41.91 199 PHE A C 1
ATOM 1603 O O . PHE A 1 199 ? 1.555 14.028 -10.281 1.00 41.91 199 PHE A O 1
ATOM 1610 N N . TYR A 1 200 ? 2.197 14.925 -12.240 1.00 35.78 200 TYR A N 1
ATOM 1611 C CA . TYR A 1 200 ? 2.707 16.189 -11.688 1.00 35.78 200 TYR A CA 1
ATOM 1612 C C . TYR A 1 200 ? 1.616 17.059 -11.044 1.00 35.78 200 TYR A C 1
ATOM 1614 O O . TYR A 1 200 ? 1.855 17.680 -10.013 1.00 35.78 200 TYR A O 1
ATOM 1622 N N . LEU A 1 201 ? 0.400 17.080 -11.606 1.00 31.86 201 LEU A N 1
ATOM 1623 C CA . LEU A 1 201 ? -0.684 17.946 -11.122 1.00 31.86 201 LEU A CA 1
ATOM 1624 C C . LEU A 1 201 ? -1.335 17.453 -9.811 1.00 31.86 201 LEU A C 1
ATOM 1626 O O . LEU A 1 201 ? -1.990 18.232 -9.123 1.00 31.86 201 LEU A O 1
ATOM 1630 N N . LYS A 1 202 ? -1.206 16.163 -9.462 1.00 37.09 202 LYS A N 1
ATOM 1631 C CA . LYS A 1 202 ? -1.887 15.561 -8.292 1.00 37.09 202 LYS A CA 1
ATOM 1632 C C . LYS A 1 202 ? -0.975 14.863 -7.283 1.00 37.09 202 LYS A C 1
ATOM 1634 O O . LYS A 1 202 ? -1.446 14.545 -6.192 1.00 37.09 202 LYS A O 1
ATOM 1639 N N . MET A 1 203 ? 0.293 14.634 -7.613 1.00 42.56 203 MET A N 1
ATOM 1640 C CA . MET A 1 203 ? 1.301 14.098 -6.699 1.00 42.56 203 MET A CA 1
ATOM 1641 C C . MET A 1 203 ? 2.367 15.180 -6.500 1.00 42.56 203 MET A C 1
ATOM 1643 O O . MET A 1 203 ? 3.364 15.167 -7.220 1.00 42.56 203 MET A O 1
ATOM 1647 N N . PRO A 1 204 ? 2.179 16.147 -5.583 1.00 36.94 204 PRO A N 1
ATOM 1648 C CA . PRO A 1 204 ? 3.247 17.091 -5.300 1.00 36.94 204 PRO A CA 1
ATOM 1649 C C . PRO A 1 204 ? 4.445 16.286 -4.759 1.00 36.94 204 PRO A C 1
ATOM 1651 O O . PRO A 1 204 ? 4.329 15.600 -3.750 1.00 36.94 204 PRO A O 1
ATOM 1654 N N . GLU A 1 205 ? 5.538 16.291 -5.521 1.00 42.31 205 GLU A N 1
ATOM 1655 C CA . GLU A 1 205 ? 6.951 16.081 -5.151 1.00 42.31 205 GLU A CA 1
ATOM 1656 C C . GLU A 1 205 ? 7.530 14.730 -4.674 1.00 42.31 205 GLU A C 1
ATOM 1658 O O . GLU A 1 205 ? 8.752 14.633 -4.635 1.00 42.31 205 GLU A O 1
ATOM 1663 N N . PHE A 1 206 ? 6.795 13.663 -4.343 1.00 44.66 206 PHE A N 1
ATOM 1664 C CA . PHE A 1 206 ? 7.389 12.736 -3.347 1.00 44.66 206 PHE A CA 1
ATOM 1665 C C . PHE A 1 206 ? 7.973 11.360 -3.721 1.00 44.66 206 PHE A C 1
ATOM 1667 O O . PHE A 1 206 ? 8.425 10.715 -2.789 1.00 44.66 206 PHE A O 1
ATOM 1674 N N . ASN A 1 207 ? 8.080 10.891 -4.974 1.00 46.84 207 ASN A N 1
ATOM 1675 C CA . ASN A 1 207 ? 8.747 9.581 -5.243 1.00 46.84 207 ASN A CA 1
ATOM 167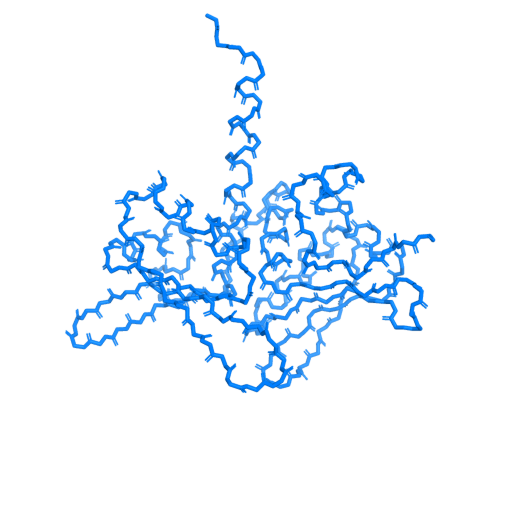6 C C . ASN A 1 207 ? 9.484 9.446 -6.594 1.00 46.84 207 ASN A C 1
ATOM 1678 O O . ASN A 1 207 ? 9.951 8.359 -6.940 1.00 46.84 207 ASN A O 1
ATOM 1682 N N . VAL A 1 208 ? 9.594 10.533 -7.358 1.00 43.84 208 VAL A N 1
ATOM 1683 C CA . VAL A 1 208 ? 10.392 10.599 -8.588 1.00 43.84 208 VAL A CA 1
ATOM 1684 C C . VAL A 1 208 ? 11.464 11.641 -8.319 1.00 43.84 208 VAL A C 1
ATOM 1686 O O . VAL A 1 208 ? 11.143 12.823 -8.223 1.00 43.84 208 VAL A O 1
ATOM 1689 N N . ILE A 1 209 ? 12.719 11.222 -8.135 1.00 38.78 209 ILE A N 1
ATOM 1690 C CA . ILE A 1 209 ? 13.816 12.194 -8.078 1.00 38.78 209 ILE A CA 1
ATOM 1691 C C . ILE A 1 209 ? 13.863 12.866 -9.452 1.00 38.78 209 ILE A C 1
ATOM 1693 O O . ILE A 1 209 ? 14.033 12.198 -10.473 1.00 38.78 209 ILE A O 1
ATOM 1697 N N . SER A 1 210 ? 13.615 14.172 -9.436 1.00 30.84 210 SER A N 1
ATOM 1698 C CA . SER A 1 210 ? 13.404 15.080 -10.559 1.00 30.84 210 SER A CA 1
ATOM 1699 C C . SER A 1 210 ? 14.170 14.713 -11.835 1.00 30.84 210 SER A C 1
ATOM 1701 O O . SER A 1 210 ? 15.401 14.699 -11.890 1.00 30.84 210 SER A O 1
ATOM 1703 N N . ILE A 1 211 ? 13.411 14.489 -12.912 1.00 28.08 211 ILE A N 1
ATOM 1704 C CA . ILE A 1 211 ? 13.877 14.737 -14.277 1.00 28.08 211 ILE A CA 1
ATOM 1705 C C . ILE A 1 211 ? 13.633 16.227 -14.515 1.00 28.08 211 ILE A C 1
ATOM 1707 O O . ILE A 1 211 ? 12.616 16.612 -15.077 1.00 28.08 211 ILE A O 1
ATOM 1711 N N . THR A 1 212 ? 14.509 17.088 -14.013 1.00 24.08 212 THR A N 1
ATOM 1712 C CA . THR A 1 212 ? 14.593 18.455 -14.534 1.00 24.08 212 THR A CA 1
ATOM 1713 C C . THR A 1 212 ? 15.738 18.474 -15.526 1.00 24.08 212 THR A C 1
ATOM 1715 O O . THR A 1 212 ? 16.879 18.167 -15.165 1.00 24.08 212 THR A O 1
ATOM 1718 N N . SER A 1 213 ? 15.367 18.685 -16.792 1.00 26.98 213 SER A N 1
ATOM 1719 C CA . SER A 1 213 ? 16.219 19.181 -17.877 1.00 26.98 213 SER A CA 1
ATOM 1720 C C . SER A 1 213 ? 17.120 20.290 -17.369 1.00 26.98 213 SER A C 1
ATOM 1722 O O . SER A 1 213 ? 16.557 21.221 -16.749 1.00 26.98 213 SER A O 1
#

Nearest PDB structures (foldseek):
  8dy9-assembly1_I  TM=8.606E-01  e=3.228E-12  Streptomyces venezuelae
  8dy7-assembly1_I  TM=8.465E-01  e=3.624E-12  Streptomyces venezuelae
  6x1j-assembly1_A  TM=6.056E-01  e=5.286E-08  Wickerhamomyces canadensis
  3oor-assembly1_A  TM=5.871E-01  e=1.057E-07  Saccharomyces cerevisiae
  5a0m-assembly2_B  TM=5.860E-01  e=1.678E-07  Saccharomyces cerevisiae